Protein AF-A0A355S710-F1 (afdb_monomer_lite)

Secondary structure (DSSP, 8-state):
-------EESEEEEEEETTS-EEEEEESSSEEEE-TT--SSTT--SS-EEEEEEEEEEESS-EEEEEEEEESSEEEEEETTEEEE-STT-PPP-EEEPSEEEEEEEEEEPPTTS-EEEEEEEEESSS-SEEPPGGGEEE-TT-HHHHHHHHHHHHHHHHHHTTTHHHH------S-GGGG-PPPP-TTHHHHB-HHHHHHHHH-HHHH-TT--S-----STTHHHHHHHHHHHHTTTPPPPPPPPPPPHHHHHHHHHHHHHTTGGGTEESSSS--TT-EE-TTGGGTB-HHHHHHHHH-GGGT-TT-SSPP----HHHHT-

Radius of gyration: 26.68 Å; chains: 1; bounding box: 64×41×77 Å

Foldseek 3Di:
DDDDALDDFAWKKWKAAPVGFIFIEGDLFPKDKDFFFGDSDPRDHTPGIKIKTWFKQAAQAWFFKKKAKAWAFFKWKDKQNHTQRGGHPDIGDGDTDGGGIIIIMMIGGADPRGIRIIAMWMAGPVGDTDGDRSRRTGHHPPPPSHVLNVLLVLLVVLCVVLVLCVQQPPPDPDPDLVVLNRDWHLVQVLQWWPLVLQLVCLQCVCVQEVPDPRHNSDDDPCSSSSSSSNSSNSNPPHDQADDAPDDDPVLVVLLVVVCVVVVLVVQADCASYDDDRHHHCPCVVNTTRRCNQLVCQQPVCVGRVSDPDDHPNDDSSNSND

Structure (mmCIF, N/CA/C/O backbone):
data_AF-A0A355S710-F1
#
_entry.id   AF-A0A355S710-F1
#
loop_
_atom_site.group_PDB
_atom_site.id
_atom_site.type_symbol
_atom_site.label_atom_id
_atom_site.label_alt_id
_atom_site.label_comp_id
_atom_site.label_asym_id
_atom_site.label_entity_id
_atom_site.label_seq_id
_atom_site.pdbx_PDB_ins_code
_atom_site.Cartn_x
_atom_site.Cartn_y
_atom_site.Cartn_z
_atom_site.occupancy
_atom_site.B_iso_or_equiv
_atom_site.auth_seq_id
_atom_site.auth_comp_id
_atom_site.auth_asym_id
_atom_site.auth_atom_id
_atom_site.pdbx_PDB_model_num
ATOM 1 N N . MET A 1 1 ? -26.930 -16.561 -5.009 1.00 38.81 1 MET A N 1
ATOM 2 C CA . MET A 1 1 ? -26.972 -15.518 -3.967 1.00 38.81 1 MET A CA 1
ATOM 3 C C . MET A 1 1 ? -26.519 -16.148 -2.658 1.00 38.81 1 MET A C 1
ATOM 5 O O . MET A 1 1 ? -27.311 -16.790 -1.987 1.00 38.81 1 MET A O 1
ATOM 9 N N . GLN A 1 2 ? -25.226 -16.040 -2.368 1.00 29.14 2 GLN A N 1
ATOM 10 C CA . GLN A 1 2 ? -24.626 -16.256 -1.053 1.00 29.14 2 GLN A CA 1
ATOM 11 C C . GLN A 1 2 ? -23.655 -15.089 -0.897 1.00 29.14 2 GLN A C 1
ATOM 13 O O . GLN A 1 2 ? -22.708 -14.980 -1.669 1.00 29.14 2 GLN A O 1
ATOM 18 N N . VAL A 1 3 ? -23.980 -14.156 -0.006 1.00 34.94 3 VAL A N 1
ATOM 19 C CA . VAL A 1 3 ? -23.038 -13.125 0.431 1.00 34.94 3 VAL A CA 1
ATOM 20 C C . VAL A 1 3 ? -22.078 -13.853 1.362 1.00 34.94 3 VAL A C 1
ATOM 22 O O . VAL A 1 3 ? -22.515 -14.432 2.355 1.00 34.94 3 VAL A O 1
ATOM 25 N N . GLN A 1 4 ? -20.814 -13.934 0.963 1.00 41.56 4 GLN A N 1
ATOM 26 C CA . GLN A 1 4 ? -19.753 -14.545 1.752 1.00 41.56 4 GLN A CA 1
ATOM 27 C C . GLN A 1 4 ? -19.599 -13.719 3.039 1.00 41.56 4 GLN A C 1
ATOM 29 O O . GLN A 1 4 ? -19.562 -12.491 2.981 1.00 41.56 4 GLN A O 1
ATOM 34 N N . ALA A 1 5 ? -19.666 -14.381 4.194 1.00 44.50 5 ALA A N 1
ATOM 35 C CA . ALA A 1 5 ? -19.634 -13.732 5.501 1.00 44.50 5 ALA A CA 1
ATOM 36 C C . ALA A 1 5 ? -18.248 -13.121 5.780 1.00 44.50 5 ALA A C 1
ATOM 38 O O . ALA A 1 5 ? -17.255 -13.517 5.173 1.00 44.50 5 ALA A O 1
ATOM 39 N N . ALA A 1 6 ? -18.187 -12.159 6.704 1.00 58.38 6 ALA A N 1
ATOM 40 C CA . ALA A 1 6 ? -16.942 -11.590 7.214 1.00 58.38 6 ALA A CA 1
ATOM 41 C C . ALA A 1 6 ? -16.094 -12.688 7.893 1.00 58.38 6 ALA A C 1
ATOM 43 O O . ALA A 1 6 ? -16.313 -13.006 9.061 1.00 58.38 6 ALA A O 1
ATOM 44 N N . ASP A 1 7 ? -15.161 -13.297 7.158 1.00 75.50 7 ASP A N 1
ATOM 45 C CA . ASP A 1 7 ? -14.487 -14.536 7.584 1.00 75.50 7 ASP A CA 1
ATOM 46 C C . ASP A 1 7 ? -13.063 -14.334 8.134 1.00 75.50 7 ASP A C 1
ATOM 48 O O . ASP A 1 7 ? -12.497 -15.258 8.725 1.00 75.50 7 ASP A O 1
ATOM 52 N N . GLU A 1 8 ? -12.475 -13.138 8.016 1.00 91.44 8 GLU A N 1
ATOM 53 C CA . GLU A 1 8 ? -11.121 -12.877 8.523 1.00 91.44 8 GLU A CA 1
ATOM 54 C C . GLU A 1 8 ? -11.112 -12.163 9.875 1.00 91.44 8 GLU A C 1
ATOM 56 O O . GLU A 1 8 ? -11.995 -11.370 10.201 1.00 91.44 8 GLU A O 1
ATOM 61 N N . LYS A 1 9 ? -10.115 -12.483 10.709 1.00 94.75 9 LYS A N 1
ATOM 62 C CA . LYS A 1 9 ? -9.988 -11.948 12.071 1.00 94.75 9 LYS A CA 1
ATOM 63 C C . LYS A 1 9 ? -9.446 -10.522 12.054 1.00 94.75 9 LYS A C 1
ATOM 65 O O . LYS A 1 9 ? -8.378 -10.269 11.509 1.00 94.75 9 LYS A O 1
ATOM 70 N N . GLY A 1 10 ? -10.097 -9.640 12.804 1.00 96.38 10 GLY A N 1
ATOM 71 C CA . GLY A 1 10 ? -9.685 -8.250 12.987 1.00 96.38 10 GLY A CA 1
ATOM 72 C C . GLY A 1 10 ? -10.692 -7.264 12.408 1.00 96.38 10 GLY A C 1
ATOM 73 O O . GLY A 1 10 ? -11.845 -7.597 12.163 1.00 96.38 10 GLY A O 1
ATOM 74 N N . LEU A 1 11 ? -10.240 -6.033 12.212 1.00 97.94 11 LEU A N 1
ATOM 75 C CA . LEU A 1 11 ? -10.986 -4.919 11.641 1.00 97.94 11 LEU A CA 1
ATOM 76 C C . LEU A 1 11 ? -10.219 -4.358 10.447 1.00 97.94 11 LEU A C 1
ATOM 78 O O . LEU A 1 11 ? -8.988 -4.426 10.398 1.00 97.94 11 LEU A O 1
ATOM 82 N N . ILE A 1 12 ? -10.931 -3.702 9.542 1.00 98.25 12 ILE A N 1
ATOM 83 C CA . ILE A 1 12 ? -10.322 -2.849 8.528 1.00 98.25 12 ILE A CA 1
ATOM 84 C C . ILE A 1 12 ? -10.105 -1.470 9.152 1.00 98.25 12 ILE A C 1
ATOM 86 O O . ILE A 1 12 ? -11.049 -0.826 9.601 1.00 98.25 12 ILE A O 1
ATOM 90 N N . LEU A 1 13 ? -8.856 -1.010 9.188 1.00 98.38 13 LEU A N 1
ATOM 91 C CA . LEU A 1 13 ? -8.491 0.366 9.510 1.00 98.38 13 LEU A CA 1
ATOM 92 C C . LEU A 1 13 ? -8.240 1.131 8.211 1.00 98.38 13 LEU A C 1
ATOM 94 O O . LEU A 1 13 ? -7.258 0.874 7.509 1.00 98.38 13 LEU A O 1
ATOM 98 N N . ARG A 1 14 ? -9.105 2.103 7.932 1.00 98.12 14 ARG A N 1
ATOM 99 C CA . ARG A 1 14 ? -8.958 3.076 6.851 1.00 98.12 14 ARG A CA 1
ATOM 100 C C . ARG A 1 14 ? -8.365 4.366 7.397 1.00 98.12 14 ARG A C 1
ATOM 102 O O . ARG A 1 14 ? -8.825 4.894 8.407 1.00 98.12 14 ARG A O 1
ATOM 109 N N . LEU A 1 15 ? -7.329 4.849 6.732 1.00 97.69 15 LEU A N 1
ATOM 110 C CA . LEU A 1 15 ? -6.660 6.111 7.006 1.00 97.69 15 LEU A CA 1
ATOM 111 C C . LEU A 1 15 ? -6.830 7.009 5.786 1.00 97.69 15 LEU A C 1
ATOM 113 O O . LEU A 1 15 ? -6.597 6.559 4.664 1.00 97.69 15 LEU A O 1
ATOM 117 N N . GLU A 1 16 ? -7.186 8.269 5.994 1.00 96.12 16 GLU A N 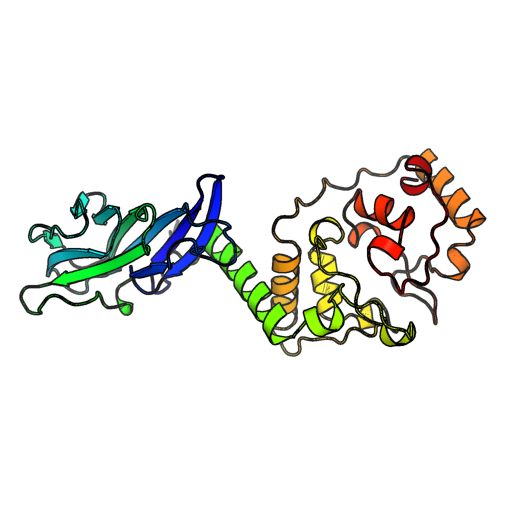1
ATOM 118 C CA . GLU A 1 16 ? -7.365 9.233 4.907 1.00 96.12 16 GLU A CA 1
ATOM 119 C C . GLU A 1 16 ? -6.776 10.589 5.290 1.00 96.12 16 GLU A C 1
ATOM 121 O O . GLU A 1 16 ? -7.002 11.074 6.395 1.00 96.12 16 GLU A O 1
ATOM 126 N N . THR A 1 17 ? -6.000 11.201 4.395 1.00 93.00 17 THR A N 1
ATOM 127 C CA . THR A 1 17 ? -5.450 12.552 4.580 1.00 93.00 17 THR A CA 1
ATOM 128 C C . THR A 1 17 ? -6.375 13.611 3.990 1.00 93.00 17 THR A C 1
ATOM 130 O O . THR A 1 17 ? -7.150 13.333 3.078 1.00 93.00 17 THR A O 1
ATOM 133 N N . LEU A 1 18 ? -6.224 14.869 4.421 1.00 84.75 18 LEU A N 1
ATOM 134 C CA . LEU A 1 18 ? -6.969 16.003 3.844 1.00 84.75 18 LEU A CA 1
ATOM 135 C C . LEU A 1 18 ? -6.749 16.185 2.330 1.00 84.75 18 LEU A C 1
ATOM 137 O O . LEU A 1 18 ? -7.574 16.788 1.652 1.00 84.75 18 LEU A O 1
ATOM 141 N N . ALA A 1 19 ? -5.644 15.660 1.793 1.00 85.19 19 ALA A N 1
ATOM 142 C CA . ALA A 1 19 ? -5.327 15.684 0.367 1.00 85.19 19 ALA A CA 1
ATOM 143 C C . ALA A 1 19 ? -5.993 14.540 -0.430 1.00 85.19 19 ALA A C 1
ATOM 145 O O . ALA A 1 19 ? -5.625 14.310 -1.584 1.00 85.19 19 ALA A O 1
ATOM 146 N N . GLY A 1 20 ? -6.908 13.778 0.182 1.00 87.19 20 GLY A N 1
ATOM 147 C CA . GLY A 1 20 ? -7.611 12.657 -0.450 1.00 87.19 20 GLY A CA 1
ATOM 148 C C . GLY A 1 20 ? -6.720 11.443 -0.724 1.00 87.19 20 GLY A C 1
ATOM 149 O O . GLY A 1 20 ? -7.046 10.605 -1.565 1.00 87.19 20 GLY A O 1
ATOM 150 N N . LYS A 1 21 ? -5.555 11.344 -0.065 1.00 91.00 21 LYS A N 1
ATOM 151 C CA . LYS A 1 21 ? -4.725 10.133 -0.117 1.00 91.00 21 LYS A CA 1
ATOM 152 C C . LYS A 1 21 ? -5.166 9.202 0.996 1.00 91.00 21 LYS A C 1
ATOM 154 O O . LYS A 1 21 ? -5.266 9.620 2.145 1.00 91.00 21 LYS A O 1
ATOM 159 N N . SER A 1 22 ? -5.386 7.943 0.650 1.00 94.00 22 SER A N 1
ATOM 160 C CA . SER A 1 22 ? -5.869 6.941 1.583 1.00 94.00 22 SER A CA 1
ATOM 161 C C . SER A 1 22 ? -4.955 5.732 1.648 1.00 94.00 22 SER A C 1
ATOM 163 O O . SER A 1 22 ? -4.158 5.450 0.749 1.00 94.00 22 SER A O 1
ATOM 165 N N . ASP A 1 23 ? -5.061 5.037 2.766 1.00 95.88 23 ASP A N 1
ATOM 166 C CA . ASP A 1 23 ? -4.319 3.835 3.057 1.00 95.88 23 ASP A CA 1
ATOM 167 C C . ASP A 1 23 ? -5.167 2.931 3.952 1.00 95.88 23 ASP A C 1
ATOM 169 O O . ASP A 1 23 ? -5.805 3.391 4.895 1.00 95.88 23 ASP A O 1
ATOM 173 N N . THR A 1 24 ? -5.206 1.641 3.640 1.00 97.06 24 THR A N 1
ATOM 174 C CA . THR A 1 24 ? -6.049 0.669 4.352 1.00 97.06 24 THR A CA 1
ATOM 175 C C . THR A 1 24 ? -5.180 -0.444 4.924 1.00 97.06 24 THR A C 1
ATOM 177 O O . THR A 1 24 ? -4.208 -0.862 4.296 1.00 97.06 24 THR A O 1
ATOM 180 N N . ARG A 1 25 ? -5.466 -0.926 6.130 1.00 95.69 25 ARG A N 1
ATOM 181 C CA . ARG A 1 25 ? -4.760 -2.080 6.700 1.00 95.69 25 ARG A CA 1
ATOM 182 C C . ARG A 1 25 ? -5.637 -2.857 7.660 1.00 95.69 25 ARG A C 1
ATOM 184 O O . ARG A 1 25 ? -6.537 -2.292 8.271 1.00 95.69 25 ARG A O 1
ATOM 191 N N . GLU A 1 26 ? -5.289 -4.115 7.864 1.00 95.81 26 GLU A N 1
ATOM 192 C CA . GLU A 1 26 ? -5.817 -4.898 8.972 1.00 95.81 26 GLU A CA 1
ATOM 193 C C . GLU A 1 26 ? -5.424 -4.275 10.314 1.00 95.81 26 GLU A C 1
ATOM 195 O O . GLU A 1 26 ? -4.319 -3.748 10.512 1.00 95.81 26 GLU A O 1
ATOM 200 N N . SER A 1 27 ? -6.347 -4.360 11.261 1.00 96.31 27 SER A N 1
ATOM 201 C CA . SER A 1 27 ? -6.173 -3.906 12.626 1.00 96.31 27 SER A CA 1
ATOM 202 C C . SER A 1 27 ? -6.756 -4.938 13.578 1.00 96.31 27 SER A C 1
ATOM 204 O O . SER A 1 27 ? -7.947 -5.221 13.561 1.00 96.31 27 SER A O 1
ATOM 206 N N . ARG A 1 28 ? -5.909 -5.512 14.433 1.00 96.19 28 ARG A N 1
ATOM 207 C CA . ARG A 1 28 ? -6.338 -6.519 15.417 1.00 96.19 28 ARG A CA 1
ATOM 208 C C . ARG A 1 28 ? -7.199 -5.928 16.534 1.00 96.19 28 ARG A C 1
ATOM 210 O O . ARG A 1 28 ? -7.960 -6.648 17.161 1.00 96.19 28 ARG A O 1
ATOM 217 N N . THR A 1 29 ? -7.047 -4.637 16.809 1.00 97.06 29 THR A N 1
ATOM 218 C CA . THR A 1 29 ? -7.782 -3.908 17.845 1.00 97.06 29 THR A CA 1
ATOM 219 C C . THR A 1 29 ? -8.017 -2.476 17.392 1.00 97.06 29 THR A C 1
ATOM 221 O O . THR A 1 29 ? -7.292 -1.949 16.551 1.00 97.06 29 THR A O 1
ATOM 224 N N . VAL A 1 30 ? -8.970 -1.787 18.014 1.00 98.19 30 VAL A N 1
ATOM 225 C CA . VAL A 1 30 ? -9.060 -0.327 17.902 1.00 98.19 30 VAL A CA 1
ATOM 226 C C . VAL A 1 30 ? -8.029 0.282 18.851 1.00 98.19 30 VAL A C 1
ATOM 228 O O . VAL A 1 30 ? -8.301 0.591 20.013 1.00 98.19 30 VAL A O 1
ATOM 231 N N . THR A 1 31 ? -6.785 0.357 18.387 1.00 97.19 31 THR A N 1
ATOM 232 C CA . THR A 1 31 ? -5.687 1.020 19.091 1.00 97.19 31 THR A CA 1
ATOM 233 C C . THR A 1 31 ? -4.805 1.763 18.100 1.00 97.19 31 THR A C 1
ATOM 235 O O . THR A 1 31 ? -4.457 1.235 17.044 1.00 97.19 31 THR A O 1
ATOM 238 N N . LEU A 1 32 ? -4.421 2.988 18.448 1.00 97.06 32 LEU A N 1
ATOM 239 C CA . LEU A 1 32 ? -3.556 3.827 17.631 1.00 97.06 32 LEU A CA 1
ATOM 240 C C . LEU A 1 32 ? -2.580 4.599 18.515 1.00 97.06 32 LEU A C 1
ATOM 242 O O . LEU A 1 32 ? -2.954 5.092 19.575 1.00 97.06 32 LEU A O 1
ATOM 246 N N . HIS A 1 33 ? -1.342 4.716 18.042 1.00 97.56 33 HIS A N 1
ATOM 247 C CA . HIS A 1 33 ? -0.367 5.679 18.530 1.00 97.56 33 HIS A CA 1
ATOM 248 C C . HIS A 1 33 ? 0.406 6.230 17.331 1.00 97.56 33 HIS A C 1
ATOM 250 O O . HIS A 1 33 ? 1.055 5.466 16.611 1.00 97.56 33 HIS A O 1
ATOM 256 N N . VAL A 1 34 ? 0.323 7.540 17.113 1.00 97.00 34 VAL A N 1
ATOM 257 C CA . VAL A 1 34 ? 1.107 8.265 16.109 1.00 97.00 34 VAL A CA 1
ATOM 258 C C . VAL A 1 34 ? 1.747 9.459 16.811 1.00 97.00 34 VAL A C 1
ATOM 260 O O . VAL A 1 34 ? 1.014 10.337 17.274 1.00 97.00 34 VAL A O 1
ATOM 263 N N . PRO A 1 35 ? 3.086 9.509 16.918 1.00 96.38 35 PRO A N 1
ATOM 264 C CA . PRO A 1 35 ? 3.758 10.653 17.515 1.00 96.38 35 PRO A CA 1
ATOM 265 C C . PRO A 1 35 ? 3.435 11.948 16.768 1.00 96.38 35 PRO A C 1
ATOM 267 O O . PRO A 1 35 ? 3.215 11.944 15.552 1.00 96.38 35 PRO A O 1
ATOM 270 N N . LYS A 1 36 ? 3.464 13.072 17.482 1.00 95.06 36 LYS A N 1
ATOM 271 C CA . LYS A 1 36 ? 3.245 14.406 16.921 1.00 95.06 36 LYS A CA 1
ATOM 272 C C . LYS A 1 36 ? 4.062 14.625 15.642 1.00 95.06 36 LYS A C 1
ATOM 274 O O . LYS A 1 36 ? 5.280 14.457 15.628 1.00 95.06 36 LYS A O 1
ATOM 279 N N . GLY A 1 37 ? 3.385 15.073 14.585 1.00 91.31 37 GLY A N 1
ATOM 280 C CA . GLY A 1 37 ? 4.011 15.416 13.304 1.00 91.31 37 GLY A CA 1
ATOM 281 C C . GLY A 1 37 ? 4.421 14.215 12.445 1.00 91.31 37 GLY A C 1
ATOM 282 O O . GLY A 1 37 ? 4.939 14.416 11.349 1.00 91.31 37 GLY A O 1
ATOM 283 N N . GLN A 1 38 ? 4.193 12.983 12.909 1.00 94.12 38 GLN A N 1
ATOM 284 C CA . GLN A 1 38 ? 4.476 11.772 12.142 1.00 94.12 38 GLN A CA 1
ATOM 285 C C . GLN A 1 38 ? 3.262 11.310 11.339 1.00 94.12 38 GLN A C 1
ATOM 287 O O . GLN A 1 38 ? 2.119 11.648 11.641 1.00 94.12 38 GLN A O 1
ATOM 292 N N . SER A 1 39 ? 3.533 10.503 10.315 1.00 93.94 39 SER A N 1
ATOM 293 C CA . SER A 1 39 ? 2.490 9.869 9.513 1.00 93.94 39 SER A CA 1
ATOM 294 C C . SER A 1 39 ? 1.950 8.601 10.188 1.00 93.94 39 SER A C 1
ATOM 296 O O . SER A 1 39 ? 2.743 7.825 10.734 1.00 93.94 39 SER A O 1
ATOM 298 N N . PRO A 1 40 ? 0.633 8.318 10.107 1.00 94.69 40 PRO A N 1
ATOM 299 C CA . PRO A 1 40 ? 0.050 7.066 10.601 1.00 94.69 40 PRO A CA 1
ATOM 300 C C . PRO A 1 40 ? 0.463 5.838 9.768 1.00 94.69 40 PRO A C 1
ATOM 302 O O . PRO A 1 40 ? 0.206 4.700 10.171 1.00 94.69 40 PRO A O 1
ATOM 305 N N . SER A 1 41 ? 1.071 6.049 8.594 1.00 94.19 41 SER A N 1
ATOM 306 C CA . SER A 1 41 ? 1.417 4.994 7.645 1.00 94.19 41 SER A CA 1
ATOM 307 C C . SER A 1 41 ? 2.561 5.393 6.705 1.00 94.19 41 SER A C 1
ATOM 309 O O . SER A 1 41 ? 2.600 6.530 6.241 1.00 94.19 41 SER A O 1
ATOM 311 N N . PRO A 1 42 ? 3.453 4.466 6.299 1.00 90.88 42 PRO A N 1
ATOM 312 C CA . PRO A 1 42 ? 4.487 4.765 5.303 1.00 90.88 42 PRO A CA 1
ATOM 313 C C . PRO A 1 42 ? 3.941 5.147 3.914 1.00 90.88 42 PRO A C 1
ATOM 315 O O . PRO A 1 42 ? 4.720 5.602 3.080 1.00 90.88 42 PRO A O 1
ATOM 318 N N . PHE A 1 43 ? 2.644 4.950 3.653 1.00 91.94 43 PHE A N 1
ATOM 319 C CA . PHE A 1 43 ? 1.990 5.302 2.385 1.00 91.94 43 PHE A CA 1
ATOM 320 C C . PHE A 1 43 ? 1.288 6.662 2.413 1.00 91.94 43 PHE A C 1
ATOM 322 O O . PHE A 1 43 ? 0.875 7.161 1.368 1.00 91.94 43 PHE A O 1
ATOM 329 N N . LEU A 1 44 ? 1.180 7.281 3.589 1.00 91.69 44 LEU A N 1
ATOM 330 C CA . LEU A 1 44 ? 0.624 8.618 3.753 1.00 91.69 44 LEU A CA 1
ATOM 331 C C . LEU A 1 44 ? 1.739 9.604 4.100 1.00 91.69 44 LEU A C 1
ATOM 333 O O . LEU A 1 44 ? 2.717 9.261 4.767 1.00 91.69 44 LEU A O 1
ATOM 337 N N . ARG A 1 45 ? 1.593 10.845 3.636 1.00 86.00 45 ARG A N 1
ATOM 338 C CA . ARG A 1 45 ? 2.484 11.958 3.979 1.00 86.00 45 ARG A CA 1
ATOM 339 C C . ARG A 1 45 ? 1.718 12.949 4.846 1.00 86.00 45 ARG A C 1
ATOM 341 O O . ARG A 1 45 ? 0.595 13.303 4.503 1.00 86.00 45 ARG A O 1
ATOM 348 N N . GLY A 1 46 ? 2.364 13.426 5.906 1.00 82.62 46 GLY A N 1
ATOM 349 C CA . GLY A 1 46 ? 1.795 14.398 6.839 1.00 82.62 46 GLY A CA 1
ATOM 350 C C . GLY A 1 46 ? 1.150 13.765 8.072 1.00 82.62 46 GLY A C 1
ATOM 351 O O . GLY A 1 46 ? 0.970 12.551 8.144 1.00 82.62 46 GLY A O 1
ATOM 352 N N . SER A 1 47 ? 0.842 14.618 9.048 1.00 83.94 47 SER A N 1
ATOM 353 C CA . SER A 1 47 ? 0.197 14.262 10.319 1.00 83.94 47 SER A CA 1
ATOM 354 C C . SER A 1 47 ? -1.313 14.495 10.330 1.00 83.94 47 SER A C 1
ATOM 356 O O . SER A 1 47 ? -1.972 14.144 11.305 1.00 83.94 47 SER A O 1
ATOM 358 N N . ASP A 1 48 ? -1.856 15.086 9.266 1.00 90.00 48 ASP A N 1
ATOM 359 C CA . ASP A 1 48 ? -3.278 15.389 9.145 1.00 90.00 48 ASP A CA 1
ATOM 360 C C . ASP A 1 48 ? -3.983 14.211 8.472 1.00 90.00 48 ASP A C 1
ATOM 362 O O . ASP A 1 48 ? -3.880 14.006 7.258 1.00 90.00 48 ASP A O 1
ATOM 366 N N . PHE A 1 49 ? -4.677 13.413 9.278 1.00 95.44 49 PHE A N 1
ATOM 367 C CA . PHE A 1 49 ? -5.420 12.247 8.819 1.00 95.44 49 PHE A CA 1
ATOM 368 C C . PHE A 1 49 ? -6.707 12.060 9.619 1.00 95.44 49 PHE A C 1
ATOM 370 O O . PHE A 1 49 ? -6.843 12.599 10.710 1.00 95.44 49 PHE A O 1
ATOM 377 N N . THR A 1 50 ? -7.627 11.263 9.096 1.00 97.38 50 THR A N 1
ATOM 378 C CA . THR A 1 50 ? -8.699 10.611 9.852 1.00 97.38 50 THR A CA 1
ATOM 379 C C . THR A 1 50 ? -8.416 9.117 9.908 1.00 97.38 50 THR A C 1
ATOM 381 O O . THR A 1 50 ? -7.733 8.569 9.036 1.00 97.38 50 THR A O 1
ATOM 384 N N . ALA A 1 51 ? -8.910 8.453 10.949 1.00 98.19 51 ALA A N 1
ATOM 385 C CA . ALA A 1 51 ? -8.875 7.003 11.042 1.00 98.19 51 ALA A CA 1
ATOM 386 C C . ALA A 1 51 ? -10.282 6.456 11.253 1.00 98.19 51 ALA A C 1
ATOM 388 O O . ALA A 1 51 ? -11.065 6.987 12.041 1.00 98.19 51 ALA A O 1
ATOM 389 N N . ARG A 1 52 ? -10.588 5.368 10.557 1.00 98.56 52 ARG A N 1
ATOM 390 C CA . ARG A 1 52 ? -11.867 4.686 10.643 1.00 98.56 52 ARG A CA 1
ATOM 391 C C . ARG A 1 52 ? -11.637 3.186 10.752 1.00 98.56 52 ARG A C 1
ATOM 393 O O . ARG A 1 52 ? -11.092 2.582 9.835 1.00 98.56 52 ARG A O 1
ATOM 400 N N . TRP A 1 53 ? -12.059 2.592 11.861 1.00 98.69 53 TRP A N 1
ATOM 401 C CA . TRP A 1 53 ? -12.123 1.143 12.021 1.00 98.69 53 TRP A CA 1
ATOM 402 C C . TRP A 1 53 ? -13.515 0.650 11.656 1.00 98.69 53 TRP A C 1
ATOM 404 O O . TRP A 1 53 ? -14.510 1.257 12.060 1.00 98.69 53 TRP A O 1
ATOM 414 N N . GLU A 1 54 ? -13.585 -0.452 10.926 1.00 97.75 54 GLU A N 1
ATOM 415 C CA . GLU A 1 54 ? -14.833 -1.102 10.540 1.00 97.75 54 GLU A CA 1
ATOM 416 C C . GLU A 1 54 ? -14.713 -2.619 10.494 1.00 97.75 54 GLU A C 1
ATOM 418 O O . GLU A 1 54 ? -13.653 -3.176 10.208 1.00 97.75 54 GLU A O 1
ATOM 423 N N . GLY A 1 55 ? -15.824 -3.280 10.794 1.00 97.38 55 GLY A N 1
ATOM 424 C CA . GLY A 1 55 ? -15.946 -4.727 10.764 1.00 97.38 55 GLY A CA 1
ATOM 425 C C . GLY A 1 55 ? -17.127 -5.179 11.609 1.00 97.38 55 GLY A C 1
ATOM 426 O O . GLY A 1 55 ? -18.098 -4.443 11.798 1.00 97.38 55 GLY A O 1
ATOM 427 N N . LYS A 1 56 ? -17.020 -6.383 12.156 1.00 97.81 56 LYS A N 1
ATOM 428 C CA . LYS A 1 56 ? -17.991 -6.988 13.060 1.00 97.81 56 LYS A CA 1
ATOM 429 C C . LYS A 1 56 ? -17.370 -7.235 14.430 1.00 97.81 56 LYS A C 1
ATOM 431 O O . LYS A 1 56 ? -16.211 -7.627 14.535 1.00 97.81 56 LYS A O 1
ATOM 436 N N . LEU A 1 57 ? -18.169 -7.057 15.473 1.00 97.75 57 LEU A N 1
ATOM 437 C CA . LEU A 1 57 ? -17.942 -7.557 16.823 1.00 97.75 57 LEU A CA 1
ATOM 438 C C . LEU A 1 57 ? -18.808 -8.806 17.022 1.00 97.75 57 LEU A C 1
ATOM 440 O O . LEU A 1 57 ? -20.036 -8.716 17.008 1.00 97.75 57 LEU A O 1
ATOM 444 N N . LEU A 1 58 ? -18.179 -9.962 17.213 1.00 97.12 58 LEU A N 1
ATOM 445 C CA . LEU A 1 58 ? -18.857 -11.233 17.449 1.00 97.12 58 LEU A CA 1
ATOM 446 C C . LEU A 1 58 ? -19.024 -11.483 18.950 1.00 97.12 58 LEU A C 1
ATOM 448 O O . LEU A 1 58 ? -18.049 -11.653 19.678 1.00 97.12 58 LEU A O 1
ATOM 452 N N . LEU A 1 59 ? -20.268 -11.564 19.415 1.00 96.56 59 LEU A N 1
ATOM 453 C CA . LEU A 1 59 ? -20.583 -11.909 20.799 1.00 96.56 59 LEU A CA 1
ATOM 454 C C . LEU A 1 59 ? -21.113 -13.339 20.882 1.00 96.56 59 LEU A C 1
ATOM 456 O O . LEU A 1 59 ? -22.192 -13.640 20.376 1.00 96.56 59 LEU A O 1
ATOM 460 N N . GLU A 1 60 ? -20.408 -14.224 21.586 1.00 93.81 60 GLU A N 1
ATOM 461 C CA . GLU A 1 60 ? -20.869 -15.609 21.783 1.00 93.81 60 GLU A CA 1
ATOM 462 C C . GLU A 1 60 ? -22.182 -15.680 22.571 1.00 93.81 60 GLU A C 1
ATOM 464 O O . GLU A 1 60 ? -23.016 -16.564 22.375 1.00 93.81 60 GLU A O 1
ATOM 469 N N . LYS A 1 61 ? -22.362 -14.741 23.502 1.00 94.62 61 LYS A N 1
ATOM 470 C CA . LYS A 1 61 ? -23.507 -14.682 24.403 1.00 94.62 61 LYS A CA 1
ATOM 471 C C . LYS A 1 61 ? -24.017 -13.258 24.480 1.00 94.62 61 LYS A C 1
ATOM 473 O O . LYS A 1 61 ? -23.254 -12.293 24.468 1.00 94.62 61 LYS A O 1
ATOM 478 N N . ARG A 1 62 ? -25.332 -13.150 24.647 1.00 96.25 62 ARG A N 1
ATOM 479 C CA . ARG A 1 62 ? -25.994 -11.887 24.960 1.00 96.25 62 ARG A CA 1
ATOM 480 C C . ARG A 1 62 ? -25.372 -11.280 26.218 1.00 96.25 62 ARG A C 1
ATOM 482 O O . ARG A 1 62 ? -25.414 -11.900 27.281 1.00 96.25 62 ARG A O 1
ATOM 489 N N . SER A 1 63 ? -24.928 -10.034 26.113 1.00 95.88 63 SER A N 1
ATOM 490 C CA . SER A 1 63 ? -24.178 -9.349 27.167 1.00 95.88 63 SER A CA 1
ATOM 491 C C . SER A 1 63 ? -24.721 -7.946 27.432 1.00 95.88 63 SER A C 1
ATOM 493 O O . SER A 1 63 ? -25.373 -7.333 26.584 1.00 95.88 63 SER A O 1
ATOM 495 N N . ARG A 1 64 ? -24.494 -7.444 28.649 1.00 97.44 64 ARG A N 1
ATOM 496 C CA . ARG A 1 64 ? -24.639 -6.021 28.980 1.00 97.44 64 ARG A CA 1
ATOM 497 C C . ARG A 1 64 ? -23.242 -5.437 29.090 1.00 97.44 64 ARG A C 1
ATOM 499 O O . ARG A 1 64 ? -22.491 -5.884 29.952 1.00 97.44 64 ARG A O 1
ATOM 506 N N . LEU A 1 65 ? -22.927 -4.497 28.211 1.00 98.12 65 LEU A N 1
ATOM 507 C CA . LEU A 1 65 ? -21.583 -3.966 28.020 1.00 98.12 65 LEU A CA 1
ATOM 508 C C . LEU A 1 65 ? -21.602 -2.445 28.120 1.00 98.12 65 LEU A C 1
ATOM 510 O O . LEU A 1 65 ? -22.551 -1.804 27.666 1.00 98.12 65 LEU A O 1
ATOM 514 N N . VAL A 1 66 ? -20.558 -1.880 28.708 1.00 98.56 66 VAL A N 1
ATOM 515 C CA . VAL A 1 66 ? -20.243 -0.451 28.624 1.00 98.56 66 VAL A CA 1
ATOM 516 C C . VAL A 1 66 ? -18.944 -0.322 27.837 1.00 98.56 66 VAL A C 1
ATOM 518 O O . VAL A 1 66 ? -18.007 -1.091 28.043 1.00 98.56 66 VAL A O 1
ATOM 521 N N . PHE A 1 67 ? -18.904 0.625 26.909 1.00 98.62 67 PHE A N 1
ATOM 522 C CA . PHE A 1 67 ? -17.761 0.868 26.040 1.00 98.62 67 PHE A CA 1
ATOM 523 C C . PHE A 1 67 ? -17.065 2.166 26.425 1.00 98.62 67 PHE A C 1
ATOM 525 O O . PHE A 1 67 ? -17.706 3.146 26.809 1.00 98.62 67 PHE A O 1
ATOM 532 N N . HIS A 1 68 ? -15.745 2.174 26.276 1.00 98.69 68 HIS A N 1
ATOM 533 C CA . HIS A 1 68 ? -14.881 3.294 26.623 1.00 98.69 68 HIS A CA 1
ATOM 534 C C . HIS A 1 68 ? -13.951 3.601 25.456 1.00 98.69 68 HIS A C 1
ATOM 536 O O . HIS A 1 68 ? -13.293 2.701 24.932 1.00 98.69 68 HIS A O 1
ATOM 542 N N . LEU A 1 69 ? -13.862 4.874 25.081 1.00 98.75 69 LEU A N 1
ATOM 543 C CA . LEU A 1 69 ? -12.814 5.377 24.196 1.00 98.75 69 LEU A CA 1
ATOM 544 C C . LEU A 1 69 ? -11.845 6.211 25.032 1.00 98.75 69 LEU A C 1
ATOM 546 O O . LEU A 1 69 ? -12.249 7.182 25.670 1.00 98.75 69 LEU A O 1
ATOM 550 N N . GLU A 1 70 ? -10.571 5.836 25.027 1.00 98.50 70 GLU A N 1
ATOM 551 C CA . GLU A 1 70 ? -9.500 6.530 25.748 1.00 98.50 70 GLU A CA 1
ATOM 552 C C . GLU A 1 70 ? -8.418 6.999 24.775 1.00 98.50 70 GLU A C 1
ATOM 554 O O . GLU A 1 70 ? -8.115 6.306 23.806 1.00 98.50 70 GLU A O 1
ATOM 559 N N . GLY A 1 71 ? -7.815 8.160 25.036 1.00 97.94 71 GLY A N 1
ATOM 560 C CA . GLY A 1 71 ? -6.750 8.706 24.199 1.00 97.94 71 GLY A CA 1
ATOM 561 C C . GLY A 1 71 ? -6.818 10.222 24.056 1.00 97.94 71 GLY A C 1
ATOM 562 O O . GLY A 1 71 ? -7.239 10.928 24.971 1.00 97.94 71 GLY A O 1
ATOM 563 N N . THR A 1 72 ? -6.399 10.715 22.898 1.00 97.88 72 THR A N 1
ATOM 564 C CA . THR A 1 72 ? -6.312 12.137 22.554 1.00 97.88 72 THR A CA 1
ATOM 565 C C . THR A 1 72 ? -7.007 12.396 21.221 1.00 97.88 72 THR A C 1
ATOM 567 O O . THR A 1 72 ? -7.002 11.534 20.347 1.00 97.88 72 THR A O 1
ATOM 570 N N . GLY A 1 73 ? -7.565 13.593 21.031 1.00 96.88 73 GLY A N 1
ATOM 571 C CA . GLY A 1 73 ? -8.348 13.934 19.837 1.00 96.88 73 GLY A CA 1
ATOM 572 C C . GLY A 1 73 ? -9.838 13.665 20.032 1.00 96.88 73 GLY A C 1
ATOM 573 O O . GLY A 1 73 ? -10.341 13.716 21.154 1.00 96.88 73 GLY A O 1
ATOM 574 N N . GLU A 1 74 ? -10.542 13.385 18.942 1.00 98.12 74 GLU A N 1
ATOM 575 C CA . GLU A 1 74 ? -11.977 13.105 18.944 1.00 98.12 74 GLU A CA 1
ATOM 576 C C . GLU A 1 74 ? -12.234 11.700 18.404 1.00 98.12 74 GLU A C 1
ATOM 578 O O . GLU A 1 74 ? -11.640 11.291 17.409 1.00 98.12 74 GLU A O 1
ATOM 583 N N . ALA A 1 75 ? -13.128 10.952 19.052 1.00 98.62 75 ALA A N 1
ATOM 584 C CA . ALA A 1 75 ? -13.507 9.621 18.603 1.00 98.62 75 ALA A CA 1
ATOM 585 C C . ALA A 1 75 ? -14.972 9.320 18.902 1.00 98.62 75 ALA A C 1
ATOM 587 O O . ALA A 1 75 ? -15.511 9.771 19.917 1.00 98.62 75 ALA A O 1
ATOM 588 N N . LYS A 1 76 ? -15.590 8.517 18.036 1.00 98.69 76 LYS A N 1
ATOM 589 C CA . LYS A 1 76 ? -16.969 8.037 18.176 1.00 98.69 76 LYS A CA 1
ATOM 590 C C . LYS A 1 76 ? -17.018 6.540 17.914 1.00 98.69 76 LYS A C 1
ATOM 592 O O . LYS A 1 76 ? -16.339 6.057 17.014 1.00 98.69 76 LYS A O 1
ATOM 597 N N . LEU A 1 77 ? -17.838 5.821 18.678 1.00 98.81 77 LEU A N 1
ATOM 598 C CA . LEU A 1 77 ? -18.131 4.400 18.472 1.00 98.81 77 LEU A CA 1
ATOM 599 C C . LEU A 1 77 ? -19.599 4.243 18.091 1.00 98.81 77 LEU A C 1
ATOM 601 O O . LEU A 1 77 ? -20.481 4.686 18.835 1.00 98.81 77 LEU A O 1
ATOM 605 N N . ARG A 1 78 ? -19.850 3.537 16.992 1.00 98.81 78 ARG A N 1
ATOM 606 C CA . ARG A 1 78 ? -21.169 3.041 16.610 1.00 98.81 78 ARG A CA 1
ATOM 607 C C . ARG A 1 78 ? -21.191 1.520 16.616 1.00 98.81 78 ARG A C 1
ATOM 609 O O . ARG A 1 78 ? -20.218 0.887 16.204 1.00 98.81 78 ARG A O 1
ATOM 616 N N . ILE A 1 79 ? -22.307 0.960 17.072 1.00 98.38 79 ILE A N 1
ATOM 617 C CA . ILE A 1 79 ? -22.595 -0.473 16.992 1.00 98.38 79 ILE A CA 1
ATOM 618 C C . ILE A 1 79 ? -23.970 -0.635 16.353 1.00 98.38 79 ILE A C 1
ATOM 620 O O . ILE A 1 79 ? -24.930 -0.094 16.890 1.00 98.38 79 ILE A O 1
ATOM 624 N N . ASN A 1 80 ? -24.076 -1.368 15.241 1.00 97.31 80 ASN A N 1
ATOM 625 C CA . ASN A 1 80 ? -25.312 -1.478 14.448 1.00 97.31 80 ASN A CA 1
ATOM 626 C C . ASN A 1 80 ? -25.927 -0.096 14.140 1.00 97.31 80 ASN A C 1
ATOM 628 O O . ASN A 1 80 ? -27.105 0.133 14.393 1.00 97.31 80 ASN A O 1
ATOM 632 N N . ASP A 1 81 ? -25.090 0.840 13.680 1.00 95.94 81 ASP A N 1
ATOM 633 C CA . ASP A 1 81 ? -25.400 2.255 13.408 1.00 95.94 81 ASP A CA 1
ATOM 634 C C . ASP A 1 81 ? -25.784 3.132 14.616 1.00 95.94 81 ASP A C 1
ATOM 636 O O . ASP A 1 81 ? -25.655 4.363 14.544 1.00 95.94 81 ASP A O 1
ATOM 640 N N . ASP A 1 82 ? -26.135 2.544 15.760 1.00 97.50 82 ASP A N 1
ATOM 641 C CA . ASP A 1 82 ? -26.412 3.274 16.996 1.00 97.50 82 ASP A CA 1
ATOM 642 C C . ASP A 1 82 ? -25.136 3.915 17.552 1.00 97.50 82 ASP A C 1
ATOM 644 O O . ASP A 1 82 ? -24.114 3.253 17.735 1.00 97.50 82 ASP A O 1
ATOM 648 N N . LEU A 1 83 ? -25.187 5.213 17.872 1.00 98.31 83 LEU A N 1
ATOM 649 C CA . LEU A 1 83 ? -24.081 5.914 18.531 1.00 98.31 83 LEU A CA 1
ATOM 650 C C . LEU A 1 83 ? -23.975 5.459 19.994 1.00 98.31 83 LEU A C 1
ATOM 652 O O . LEU A 1 83 ? -24.834 5.779 20.816 1.00 98.31 83 LEU A O 1
ATOM 656 N N . ILE A 1 84 ? -22.911 4.722 20.314 1.00 98.00 84 ILE A N 1
ATOM 657 C CA . ILE A 1 84 ? -22.695 4.122 21.637 1.00 98.00 84 ILE A CA 1
ATOM 658 C C . ILE A 1 84 ? -21.794 4.998 22.505 1.00 98.00 84 ILE A C 1
ATOM 660 O O . ILE A 1 84 ? -22.122 5.247 23.663 1.00 98.00 84 ILE A O 1
ATOM 664 N N . VAL A 1 85 ? -20.686 5.488 21.943 1.00 98.38 85 VAL A N 1
ATOM 665 C CA . VAL A 1 85 ? -19.777 6.441 22.602 1.00 98.38 85 VAL A CA 1
ATOM 666 C C . VAL A 1 85 ? -19.654 7.672 21.716 1.00 98.38 85 VAL A C 1
ATOM 668 O O . VAL A 1 85 ? -19.314 7.554 20.538 1.00 98.38 85 VAL A O 1
ATOM 671 N N . SER A 1 86 ? -19.937 8.848 22.272 1.00 97.38 86 SER A N 1
ATOM 672 C CA . SER A 1 86 ? -19.955 10.118 21.536 1.00 97.38 86 SER A CA 1
ATOM 673 C C . SER A 1 86 ? -18.642 10.902 21.598 1.00 97.38 86 SER A C 1
ATOM 675 O O . SER A 1 86 ? -18.433 11.763 20.743 1.00 97.38 86 SER A O 1
ATOM 677 N N . ALA A 1 87 ? -17.783 10.631 22.586 1.00 97.94 87 ALA A N 1
ATOM 678 C CA . ALA A 1 87 ? -16.509 11.317 22.778 1.00 97.94 87 ALA A CA 1
ATOM 679 C C . ALA A 1 87 ? -15.518 10.481 23.607 1.00 97.94 87 ALA A C 1
ATOM 681 O O . ALA A 1 87 ? -15.914 9.679 24.456 1.00 97.94 87 ALA A O 1
ATOM 682 N N . ILE A 1 88 ? -14.219 10.728 23.407 1.00 98.44 88 ILE A N 1
ATOM 683 C CA . ILE A 1 88 ? -13.144 10.181 24.248 1.00 98.44 88 ILE A CA 1
ATOM 684 C C . ILE A 1 88 ? -13.328 10.638 25.703 1.00 98.44 88 ILE A C 1
ATOM 686 O O . ILE A 1 88 ? -13.699 11.780 25.968 1.00 98.44 88 ILE A O 1
ATOM 690 N N . GLY A 1 89 ? -13.064 9.741 26.655 1.00 97.62 89 GLY A N 1
ATOM 691 C CA . GLY A 1 89 ? -13.156 10.013 28.093 1.00 97.62 89 GLY A CA 1
ATOM 692 C C . GLY A 1 89 ? -14.577 9.978 28.660 1.00 97.62 89 GLY A C 1
ATOM 693 O O . GLY A 1 89 ? -14.741 10.096 29.872 1.00 97.62 89 GLY A O 1
ATOM 694 N N . THR A 1 90 ? -15.596 9.778 27.817 1.00 96.94 90 THR A N 1
ATOM 695 C CA . THR A 1 90 ? -16.990 9.607 28.248 1.00 96.94 90 THR A CA 1
ATOM 696 C C . THR A 1 90 ? -17.428 8.161 27.995 1.00 96.94 90 THR A C 1
ATOM 698 O O . THR A 1 90 ? -17.532 7.770 26.834 1.00 96.94 90 THR A O 1
ATOM 701 N N . PRO A 1 91 ? -17.670 7.341 29.033 1.00 97.06 91 PRO A N 1
ATOM 702 C CA . PRO A 1 91 ? -18.152 5.975 28.846 1.00 97.06 91 PRO A CA 1
ATOM 703 C C . PRO A 1 91 ? -19.574 5.954 28.276 1.00 97.06 91 PRO A C 1
ATOM 705 O O . PRO A 1 91 ? -20.361 6.877 28.499 1.00 97.06 91 PRO A O 1
ATOM 708 N N . SER A 1 92 ? -19.931 4.879 27.571 1.00 98.06 92 SER A N 1
ATOM 709 C CA . SER A 1 92 ? -21.319 4.662 27.156 1.00 98.06 92 SER A CA 1
ATOM 710 C C . SER A 1 92 ? -22.222 4.343 28.351 1.00 98.06 92 SER A C 1
ATOM 712 O O . SER A 1 92 ? -21.780 3.883 29.401 1.00 98.06 92 SER A O 1
ATOM 714 N N . GLU A 1 93 ? -23.534 4.462 28.169 1.00 96.81 93 GLU A N 1
ATOM 715 C CA . GLU A 1 93 ? -24.462 3.729 29.034 1.00 96.81 93 GLU A CA 1
ATOM 716 C C . GLU A 1 93 ? -24.306 2.212 28.839 1.00 96.81 93 GLU A C 1
ATOM 718 O O . GLU A 1 93 ? -23.800 1.754 27.809 1.00 96.81 93 GLU A O 1
ATOM 723 N N . SER A 1 94 ? -24.798 1.416 29.793 1.00 97.00 94 SER A N 1
ATOM 724 C CA . SER A 1 94 ? -24.837 -0.040 29.639 1.00 97.00 94 SER A CA 1
ATOM 725 C C . SER A 1 94 ? -25.778 -0.431 28.500 1.00 97.00 94 SER A C 1
ATOM 727 O O . SER A 1 94 ? -26.997 -0.254 28.583 1.00 97.00 94 SER A O 1
ATOM 729 N N . LYS A 1 95 ? -25.217 -0.993 27.430 1.00 97.00 95 LYS A N 1
ATOM 730 C CA . LYS A 1 95 ? -25.955 -1.471 26.263 1.00 97.00 95 LYS A CA 1
ATOM 731 C C . LYS A 1 95 ? -26.123 -2.977 26.321 1.00 97.00 95 LYS A C 1
ATOM 733 O O . LYS A 1 95 ? -25.194 -3.731 26.596 1.00 97.00 95 LYS A O 1
ATOM 738 N N . ARG A 1 96 ? -27.350 -3.426 26.067 1.00 97.06 96 ARG A N 1
ATOM 739 C CA . ARG A 1 96 ? -27.684 -4.845 25.970 1.00 97.06 96 ARG A CA 1
ATOM 740 C C . ARG A 1 96 ? -27.550 -5.274 24.513 1.00 97.06 96 ARG A C 1
ATOM 742 O O . ARG A 1 96 ? -28.412 -4.933 23.712 1.00 97.06 96 ARG A O 1
ATOM 749 N N . LEU A 1 97 ? -26.523 -6.056 24.210 1.00 97.12 97 LEU A N 1
ATOM 750 C CA . LEU A 1 97 ? -26.280 -6.616 22.882 1.00 97.12 97 LEU A CA 1
ATOM 751 C C . LEU A 1 97 ? -26.670 -8.099 22.858 1.00 97.12 97 LEU A C 1
ATOM 753 O O . LEU A 1 97 ? -26.520 -8.806 23.862 1.00 97.12 97 LEU A O 1
ATOM 757 N N . SER A 1 98 ? -27.250 -8.554 21.747 1.00 97.44 98 SER A N 1
ATOM 758 C CA . SER A 1 98 ? -27.563 -9.967 21.506 1.00 97.44 98 SER A CA 1
ATOM 759 C C . SER A 1 98 ? -26.289 -10.798 21.319 1.00 97.44 98 SER A C 1
ATOM 761 O O . SER A 1 98 ? -25.189 -10.267 21.286 1.00 97.44 98 SER A O 1
ATOM 763 N N . SER A 1 99 ? -26.425 -12.121 21.258 1.00 97.12 99 SER A N 1
ATOM 764 C CA . SER A 1 99 ? -25.369 -12.959 20.683 1.00 97.12 99 SER A CA 1
ATOM 765 C C . SER A 1 99 ? -25.378 -12.826 19.159 1.00 97.12 99 SER A C 1
ATOM 767 O O . SER A 1 99 ? -26.442 -12.593 18.579 1.00 97.12 99 SER A O 1
ATOM 769 N N . GLY A 1 100 ? -24.234 -13.055 18.524 1.00 96.62 100 GLY A N 1
ATOM 770 C CA . GLY A 1 100 ? -24.045 -12.951 17.080 1.00 96.62 100 GLY A CA 1
ATOM 771 C C . GLY A 1 100 ? -23.166 -11.767 16.692 1.00 96.62 100 GLY A C 1
ATOM 772 O O . GLY A 1 100 ? -22.447 -11.207 17.521 1.00 96.62 100 GLY A O 1
ATOM 773 N N . GLU A 1 101 ? -23.199 -11.429 15.409 1.00 96.75 101 GLU A N 1
ATOM 774 C CA . GLU A 1 101 ? -22.411 -10.342 14.842 1.00 96.75 101 GLU A CA 1
ATOM 775 C C . GLU A 1 101 ? -23.098 -8.994 15.024 1.00 96.75 101 GLU A C 1
ATOM 777 O O . GLU A 1 101 ? -24.307 -8.850 14.833 1.00 96.75 101 GLU A O 1
ATOM 782 N N . HIS A 1 102 ? -22.288 -7.994 15.339 1.00 98.06 102 HIS A N 1
ATOM 783 C CA . HIS A 1 102 ? -22.691 -6.603 15.404 1.00 98.06 102 HIS A CA 1
ATOM 784 C C . HIS A 1 102 ? -21.759 -5.773 14.536 1.00 98.06 102 HIS A C 1
ATOM 786 O O . HIS A 1 102 ? -20.545 -5.870 14.693 1.00 98.06 102 HIS A O 1
ATOM 792 N N . ASP A 1 103 ? -22.302 -4.946 13.649 1.00 98.19 103 ASP A N 1
ATOM 793 C CA . ASP A 1 103 ? -21.498 -3.957 12.937 1.00 98.19 103 ASP A CA 1
ATOM 794 C C . ASP A 1 103 ? -20.819 -3.047 13.946 1.00 98.19 103 ASP A C 1
ATOM 796 O O . ASP A 1 103 ? -21.480 -2.519 14.839 1.00 98.19 103 ASP A O 1
ATOM 800 N N . ILE A 1 104 ? -19.506 -2.877 13.822 1.00 98.44 104 ILE A N 1
ATOM 801 C CA . ILE A 1 104 ? -18.731 -1.982 14.670 1.00 98.44 104 ILE A CA 1
ATOM 802 C C . ILE A 1 104 ? -18.002 -0.964 13.806 1.00 98.44 104 ILE A C 1
ATOM 804 O O . ILE A 1 104 ? -17.339 -1.296 12.823 1.00 98.44 104 ILE A O 1
ATOM 808 N N . VAL A 1 105 ? -18.130 0.299 14.196 1.00 98.81 105 VAL A N 1
ATOM 809 C CA . VAL A 1 105 ? -17.529 1.437 13.513 1.00 98.81 105 VAL A CA 1
ATOM 810 C C . VAL A 1 105 ? -16.914 2.353 14.555 1.00 98.81 105 VAL A C 1
ATOM 812 O O . VAL A 1 105 ? -17.616 2.840 15.440 1.00 98.81 105 VAL A O 1
ATOM 815 N N . VAL A 1 106 ? -15.613 2.614 14.441 1.00 98.81 106 VAL A N 1
ATOM 816 C CA . VAL A 1 106 ? -14.948 3.657 15.230 1.00 98.81 106 VAL A CA 1
ATOM 817 C C . VAL A 1 106 ? -14.378 4.702 14.294 1.00 98.81 106 VAL A C 1
ATOM 819 O O . VAL A 1 106 ? -13.563 4.382 13.436 1.00 98.81 106 VAL A O 1
ATOM 822 N N . GLU A 1 107 ? -14.799 5.946 14.472 1.00 98.75 107 GLU A N 1
ATOM 823 C CA . GLU A 1 107 ? -14.309 7.108 13.730 1.00 98.75 107 GLU A CA 1
ATOM 824 C C . GLU A 1 107 ? -13.396 7.925 14.643 1.00 98.75 107 GLU A C 1
ATOM 826 O O . GLU A 1 107 ? -13.706 8.096 15.824 1.00 98.75 107 GLU A O 1
ATOM 831 N N . TYR A 1 108 ? -12.281 8.420 14.110 1.00 98.50 108 TYR A N 1
ATOM 832 C CA . TYR A 1 108 ? -11.253 9.121 14.870 1.00 98.50 108 TYR A CA 1
ATOM 833 C C . TYR A 1 108 ? -10.656 10.297 14.099 1.00 98.50 108 TYR A C 1
ATOM 835 O O . TYR A 1 108 ? -10.243 10.158 12.944 1.00 98.50 108 TYR A O 1
ATOM 843 N N . GLN A 1 109 ? -10.530 11.422 14.799 1.00 97.56 109 GLN A N 1
ATOM 844 C CA . GLN A 1 109 ? -9.796 12.604 14.377 1.00 97.56 109 GLN A CA 1
ATOM 845 C C . GLN A 1 109 ? -8.652 12.864 15.381 1.00 97.56 109 GLN A C 1
ATOM 847 O O . GLN A 1 109 ? -8.920 13.089 16.566 1.00 97.56 109 GLN A O 1
ATOM 852 N N . PRO A 1 110 ? -7.377 12.849 14.948 1.00 96.12 110 PRO A N 1
ATOM 853 C CA . PRO A 1 110 ? -6.236 13.154 15.802 1.00 96.12 110 PRO A CA 1
ATOM 854 C C . PRO A 1 110 ? -6.283 14.587 16.351 1.00 96.12 110 PRO A C 1
ATOM 856 O O . PRO A 1 110 ? -6.814 15.490 15.696 1.00 96.12 110 PRO A O 1
ATOM 859 N N . PRO A 1 111 ? -5.696 14.826 17.539 1.00 95.44 111 PRO A N 1
ATOM 860 C CA . PRO A 1 111 ? -5.586 16.163 18.106 1.00 95.44 111 PRO A CA 1
ATOM 861 C C . PRO A 1 111 ? -4.598 17.022 17.309 1.00 95.44 111 PRO A C 1
ATOM 863 O O . PRO A 1 111 ? -3.589 16.538 16.794 1.00 95.44 111 PRO A O 1
ATOM 866 N N . VAL A 1 112 ? -4.813 18.336 17.307 1.00 91.38 112 VAL A N 1
ATOM 867 C CA . VAL A 1 112 ? -3.832 19.275 16.755 1.00 91.38 112 VAL A CA 1
ATOM 868 C C . VAL A 1 112 ? -2.628 19.381 17.697 1.00 91.38 112 VAL A C 1
ATOM 870 O O . VAL A 1 112 ? -2.770 19.639 18.893 1.00 91.38 112 VAL A O 1
ATOM 873 N N . GLY A 1 113 ? -1.423 19.210 17.149 1.00 88.62 113 GLY A N 1
ATOM 874 C CA . GLY A 1 113 ? -0.170 19.555 17.826 1.00 88.62 113 GLY A CA 1
ATOM 875 C C . GLY A 1 113 ? 0.262 18.644 18.983 1.00 88.62 113 GLY A C 1
ATOM 876 O O . GLY A 1 113 ? 1.198 19.024 19.691 1.00 88.62 113 GLY A O 1
ATOM 877 N N . ASN A 1 114 ? -0.356 17.471 19.149 1.00 93.44 114 ASN A N 1
ATOM 878 C CA . ASN A 1 114 ? -0.036 16.462 20.168 1.00 93.44 114 ASN A CA 1
ATOM 879 C C . ASN A 1 114 ? 0.068 15.061 19.543 1.00 93.44 114 ASN A C 1
ATOM 881 O O . ASN A 1 114 ? -0.254 14.883 18.369 1.00 93.44 114 ASN A O 1
ATOM 885 N N . ASP A 1 115 ? 0.509 14.074 20.324 1.00 96.75 115 ASP A N 1
ATOM 886 C CA . ASP A 1 115 ? 0.464 12.670 19.909 1.00 96.75 115 ASP A CA 1
ATOM 887 C C . ASP A 1 115 ? -0.991 12.231 19.705 1.00 96.75 115 ASP A C 1
ATOM 889 O O . ASP A 1 115 ? -1.871 12.561 20.508 1.00 96.75 115 ASP A O 1
ATOM 893 N N . ALA A 1 116 ? -1.243 11.468 18.644 1.00 97.50 116 ALA A N 1
ATOM 894 C CA . ALA A 1 116 ? -2.537 10.863 18.371 1.00 97.50 116 ALA A CA 1
ATOM 895 C C . ALA A 1 116 ? -2.597 9.486 19.033 1.00 97.50 116 ALA A C 1
ATOM 897 O O . ALA A 1 116 ? -1.855 8.576 18.655 1.00 97.50 116 ALA A O 1
ATOM 898 N N . THR A 1 117 ? -3.467 9.332 20.029 1.00 98.12 117 THR A N 1
ATOM 899 C CA . THR A 1 117 ? -3.663 8.076 20.756 1.00 98.12 117 THR A CA 1
ATOM 900 C C . THR A 1 117 ? -5.136 7.702 20.789 1.00 98.12 117 THR A C 1
ATOM 902 O O . THR A 1 117 ? -5.990 8.565 20.976 1.00 98.12 117 THR A O 1
ATOM 905 N N . LEU A 1 118 ? -5.437 6.415 20.625 1.00 98.62 118 LEU A N 1
ATOM 906 C CA . LEU A 1 118 ? -6.788 5.878 20.783 1.00 98.62 118 LEU A CA 1
ATOM 907 C C . LEU A 1 118 ? -6.723 4.448 21.313 1.00 98.62 118 LEU A C 1
ATOM 909 O O . LEU A 1 118 ? -5.870 3.675 20.876 1.00 98.62 118 LEU A O 1
ATOM 913 N N . ARG A 1 119 ? -7.638 4.086 22.212 1.00 98.25 119 ARG A N 1
ATOM 914 C CA . ARG A 1 119 ? -7.905 2.718 22.668 1.00 98.25 119 ARG A CA 1
ATOM 915 C C . ARG A 1 119 ? -9.406 2.532 22.873 1.00 98.25 119 ARG A C 1
ATOM 917 O O . ARG A 1 119 ? -10.039 3.352 23.534 1.00 98.25 119 ARG A O 1
ATOM 924 N N . LEU A 1 120 ? -9.951 1.438 22.347 1.00 98.62 120 LEU A N 1
ATOM 925 C CA . LEU A 1 120 ? -11.282 0.946 22.700 1.00 98.62 120 LEU A CA 1
ATOM 926 C C . LEU A 1 120 ? -11.166 -0.083 23.821 1.00 98.62 120 LEU A C 1
ATOM 928 O O . LEU A 1 120 ? -10.416 -1.057 23.709 1.00 98.62 120 LEU A O 1
ATOM 932 N N . LEU A 1 121 ? -11.936 0.129 24.880 1.00 98.69 121 LEU A N 1
ATOM 933 C CA . LEU A 1 121 ? -12.091 -0.806 25.983 1.00 98.69 121 LEU A CA 1
ATOM 934 C C . LEU A 1 121 ? -13.572 -1.099 26.200 1.00 98.69 121 LEU A C 1
ATOM 936 O O . LEU A 1 121 ? -14.449 -0.333 25.789 1.00 98.69 121 LEU A O 1
ATOM 940 N N . TRP A 1 122 ? -13.841 -2.199 26.885 1.00 98.25 122 TRP A N 1
ATOM 941 C CA . TRP A 1 122 ? -15.179 -2.555 27.324 1.00 98.25 122 TRP A CA 1
ATOM 942 C C . TRP A 1 122 ? -15.167 -3.043 28.766 1.00 98.25 122 TRP A C 1
ATOM 944 O O . TRP A 1 122 ? -14.136 -3.440 29.303 1.00 98.25 122 TRP A O 1
ATOM 954 N N . GLU A 1 123 ? -16.323 -3.000 29.400 1.00 98.00 123 GLU A N 1
ATOM 955 C CA . GLU A 1 123 ? -16.574 -3.622 30.694 1.00 98.00 123 GLU A CA 1
ATOM 956 C C . GLU A 1 123 ? -17.912 -4.354 30.632 1.00 98.00 123 GLU A C 1
ATOM 958 O O . GLU A 1 123 ? -18.826 -3.973 29.888 1.00 98.00 123 GLU A O 1
ATOM 963 N N . GLY A 1 124 ? -18.029 -5.413 31.422 1.00 96.19 124 GLY A N 1
ATOM 964 C CA . GLY A 1 124 ? -19.233 -6.217 31.510 1.00 96.19 124 GLY A CA 1
ATOM 965 C C . GLY A 1 124 ? -19.639 -6.439 32.954 1.00 96.19 124 GLY A C 1
ATOM 966 O O . GLY A 1 124 ? -19.025 -5.953 33.897 1.00 96.19 124 GLY A O 1
ATOM 967 N N . ARG A 1 125 ? -20.702 -7.219 33.143 1.00 92.94 125 ARG A N 1
ATOM 968 C CA . ARG A 1 125 ? -21.147 -7.592 34.491 1.00 92.94 125 ARG A CA 1
ATOM 969 C C . ARG A 1 125 ? -20.091 -8.407 35.244 1.00 92.94 125 ARG A C 1
ATOM 971 O O . ARG A 1 125 ? -19.959 -8.254 36.453 1.00 92.94 125 ARG A O 1
ATOM 978 N N . ASP A 1 126 ? -19.396 -9.274 34.514 1.00 92.50 126 ASP A N 1
ATOM 979 C CA . ASP A 1 126 ? -18.548 -10.324 35.078 1.00 92.50 126 ASP A CA 1
ATOM 980 C C . ASP A 1 126 ? -17.045 -10.029 34.901 1.00 92.50 126 ASP A C 1
ATOM 982 O O . ASP A 1 126 ? -16.212 -10.850 35.274 1.00 92.50 126 ASP A O 1
ATOM 986 N N . PHE A 1 127 ? -16.689 -8.863 34.346 1.00 96.44 127 PHE A N 1
ATOM 987 C CA . PHE A 1 127 ? -15.303 -8.445 34.129 1.00 96.44 127 PHE A CA 1
ATOM 988 C C . PHE A 1 127 ? -15.155 -6.918 34.199 1.00 96.44 127 PHE A C 1
ATOM 990 O O . PHE A 1 127 ? -16.055 -6.166 33.821 1.00 96.44 127 PHE A O 1
ATOM 997 N N . SER A 1 128 ? -14.009 -6.459 34.703 1.00 96.81 128 SER A N 1
ATOM 998 C CA . SER A 1 128 ? -13.657 -5.037 34.790 1.00 96.81 128 SER A CA 1
ATOM 999 C C . SER A 1 128 ? -13.242 -4.460 33.437 1.00 96.81 128 SER A C 1
ATOM 1001 O O . SER A 1 128 ? -12.903 -5.210 32.532 1.00 96.81 128 SER A O 1
ATOM 1003 N N . LYS A 1 129 ? -13.178 -3.127 33.326 1.00 97.81 129 LYS A N 1
ATOM 1004 C CA . LYS A 1 129 ? -12.703 -2.432 32.122 1.00 97.81 129 LYS A CA 1
ATOM 1005 C C . LYS A 1 129 ? -11.382 -3.005 31.591 1.00 97.81 129 LYS A C 1
ATOM 1007 O O . LYS A 1 129 ? -10.343 -2.884 32.241 1.00 97.81 129 LYS A O 1
ATOM 1012 N N . GLU A 1 130 ? -11.423 -3.549 30.381 1.00 97.69 130 GLU A N 1
ATOM 1013 C CA . GLU A 1 130 ? -10.297 -4.207 29.716 1.00 97.69 130 GLU A CA 1
ATOM 1014 C C . GLU A 1 130 ? -10.332 -3.992 28.189 1.00 97.69 130 GLU A C 1
ATOM 1016 O O . GLU A 1 130 ? -11.359 -3.575 27.643 1.00 97.69 130 GLU A O 1
ATOM 1021 N N . PRO A 1 131 ? -9.221 -4.225 27.465 1.00 96.94 131 PRO A N 1
ATOM 1022 C CA . PRO A 1 131 ? -9.236 -4.243 26.005 1.00 96.94 131 PRO A CA 1
ATOM 1023 C C . PRO A 1 131 ? -10.157 -5.344 25.468 1.00 96.94 131 PRO A C 1
ATOM 1025 O O . PRO A 1 131 ? -10.199 -6.440 26.018 1.00 96.94 131 PRO A O 1
ATOM 1028 N N . ILE A 1 132 ? -10.839 -5.071 24.357 1.00 97.00 132 ILE A N 1
ATOM 1029 C CA . ILE A 1 132 ? -11.624 -6.097 23.659 1.00 97.00 132 ILE A CA 1
ATOM 1030 C C . ILE A 1 132 ? -10.666 -7.130 23.052 1.00 97.00 132 ILE A C 1
ATOM 1032 O O . ILE A 1 132 ? -9.683 -6.750 22.408 1.00 97.00 132 ILE A O 1
ATOM 1036 N N . ASP A 1 133 ? -10.959 -8.418 23.247 1.00 95.06 133 ASP A N 1
ATOM 1037 C CA . ASP A 1 133 ? -10.178 -9.516 22.674 1.00 95.06 133 ASP A CA 1
ATOM 1038 C C . ASP A 1 133 ? -10.111 -9.380 21.135 1.00 95.06 133 ASP A C 1
ATOM 1040 O O . ASP A 1 133 ? -11.151 -9.337 20.474 1.00 95.06 133 ASP A O 1
ATOM 1044 N N . PRO A 1 134 ? -8.915 -9.319 20.521 1.00 95.00 134 PRO A N 1
ATOM 1045 C CA . PRO A 1 134 ? -8.778 -9.292 19.066 1.00 95.00 134 PRO A CA 1
ATOM 1046 C C . PRO A 1 134 ? -9.536 -10.408 18.336 1.00 95.00 134 PRO A C 1
ATOM 1048 O O . PRO A 1 134 ? -9.948 -10.239 17.188 1.00 95.00 134 PRO A O 1
ATOM 1051 N N . GLU A 1 135 ? -9.707 -11.559 18.988 1.00 95.62 135 GLU A N 1
ATOM 1052 C CA . GLU A 1 135 ? -10.306 -12.759 18.414 1.00 95.62 135 GLU A CA 1
ATOM 1053 C C . GLU A 1 135 ? -11.826 -12.652 18.236 1.00 95.62 135 GLU A C 1
ATOM 1055 O O . GLU A 1 135 ? -12.407 -13.505 17.558 1.00 95.62 135 GLU A O 1
ATOM 1060 N N . VAL A 1 136 ? -12.480 -11.608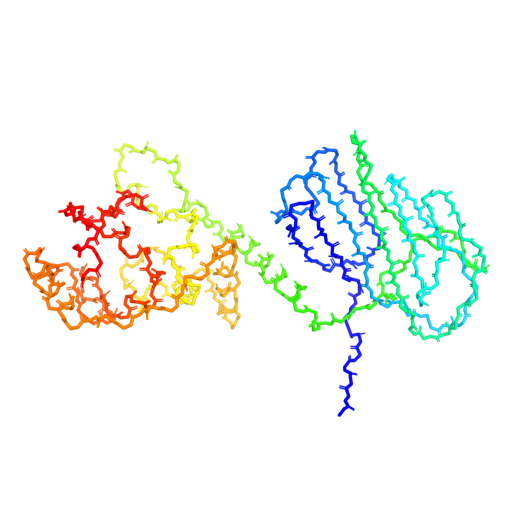 18.765 1.00 96.19 136 VAL A N 1
ATOM 1061 C CA . VAL A 1 136 ? -13.916 -11.353 18.542 1.00 96.19 136 VAL A CA 1
ATOM 1062 C C . VAL A 1 136 ? -14.202 -10.401 17.380 1.00 96.19 136 VAL A C 1
ATOM 1064 O O . VAL A 1 136 ? -15.364 -10.230 17.015 1.00 96.19 136 VAL A O 1
ATOM 1067 N N . PHE A 1 137 ? -13.181 -9.800 16.765 1.00 97.75 137 PHE A N 1
ATOM 1068 C CA . PHE A 1 137 ? -13.378 -8.941 15.597 1.00 97.75 137 PHE A CA 1
ATOM 1069 C C . PHE A 1 137 ? -13.332 -9.723 14.287 1.00 97.75 137 PHE A C 1
ATOM 1071 O O . PHE A 1 137 ? -12.499 -10.622 14.126 1.00 97.75 137 PHE A O 1
ATOM 1078 N N . ARG A 1 138 ? -14.200 -9.368 13.338 1.00 96.94 138 ARG A N 1
ATOM 1079 C CA . ARG A 1 138 ? -14.169 -9.891 11.965 1.00 96.94 138 ARG A CA 1
ATOM 1080 C C . ARG A 1 138 ? -14.235 -8.776 10.928 1.00 96.94 138 ARG A C 1
ATOM 1082 O O . ARG A 1 138 ? -14.848 -7.741 11.185 1.00 96.94 138 ARG A O 1
ATOM 1089 N N . HIS A 1 139 ? -13.681 -9.004 9.745 1.00 95.50 139 HIS A N 1
ATOM 1090 C CA . HIS A 1 139 ? -13.866 -8.129 8.589 1.00 95.50 139 HIS A CA 1
ATOM 1091 C C . HIS A 1 139 ? -14.079 -8.924 7.300 1.00 95.50 139 HIS A C 1
ATOM 1093 O O . HIS A 1 139 ? -13.868 -10.136 7.249 1.00 95.50 139 HIS A O 1
ATOM 1099 N N . ASP A 1 140 ? -14.522 -8.222 6.258 1.00 92.12 140 ASP A N 1
ATOM 1100 C CA . ASP A 1 140 ? -14.603 -8.777 4.912 1.00 92.12 140 ASP A CA 1
ATOM 1101 C C . ASP A 1 140 ? -13.188 -8.978 4.348 1.00 92.12 140 ASP A C 1
ATOM 1103 O O . ASP A 1 140 ? -12.393 -8.035 4.288 1.00 92.12 140 ASP A O 1
ATOM 1107 N N . ALA A 1 141 ? -12.867 -10.214 3.970 1.00 87.69 141 ALA A N 1
ATOM 1108 C CA . ALA A 1 141 ? -11.594 -10.572 3.350 1.00 87.69 141 ALA A CA 1
ATOM 1109 C C . ALA A 1 141 ? -11.497 -10.066 1.899 1.00 87.69 141 ALA A C 1
ATOM 1111 O O . ALA A 1 141 ? -10.402 -9.881 1.375 1.00 87.69 141 ALA A O 1
ATOM 1112 N N . ALA A 1 142 ? -12.640 -9.818 1.251 1.00 91.88 142 ALA A N 1
ATOM 1113 C CA . ALA A 1 142 ? -12.730 -9.370 -0.134 1.00 91.88 142 ALA A CA 1
ATOM 1114 C C . ALA A 1 142 ? -12.699 -7.836 -0.284 1.00 91.88 142 ALA A C 1
ATOM 1116 O O . ALA A 1 142 ? -13.001 -7.312 -1.360 1.00 91.88 142 ALA A O 1
ATOM 1117 N N . ASP A 1 143 ? -12.336 -7.089 0.768 1.00 94.88 143 ASP A N 1
ATOM 1118 C CA . ASP A 1 143 ? -12.209 -5.635 0.678 1.00 94.88 143 ASP A CA 1
ATOM 1119 C C . ASP A 1 143 ? -11.080 -5.242 -0.288 1.00 94.88 143 ASP A C 1
ATOM 1121 O O . ASP A 1 143 ? -9.892 -5.339 0.023 1.00 94.88 143 ASP A O 1
ATOM 1125 N N . ALA A 1 144 ? -11.451 -4.745 -1.470 1.00 94.12 144 ALA A N 1
ATOM 1126 C CA 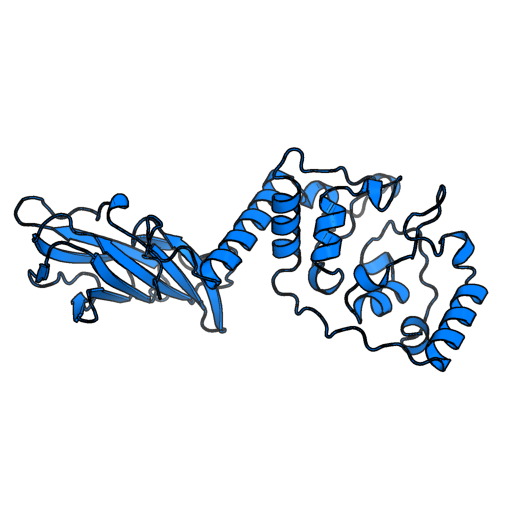. ALA A 1 144 ? -10.501 -4.434 -2.539 1.00 94.12 144 ALA A CA 1
ATOM 1127 C C . ALA A 1 144 ? -9.453 -3.376 -2.138 1.00 94.12 144 ALA A C 1
ATOM 1129 O O . ALA A 1 144 ? -8.310 -3.406 -2.605 1.00 94.12 144 ALA A O 1
ATOM 1130 N N . ALA A 1 145 ? -9.822 -2.420 -1.275 1.00 94.38 145 ALA A N 1
ATOM 1131 C CA . ALA A 1 145 ? -8.890 -1.403 -0.792 1.00 94.38 145 ALA A CA 1
ATOM 1132 C C . ALA A 1 145 ? -7.867 -2.000 0.185 1.00 94.38 145 ALA A C 1
ATOM 1134 O O . ALA A 1 145 ? -6.677 -1.676 0.092 1.00 94.38 145 ALA A O 1
ATOM 1135 N N . LEU A 1 146 ? -8.301 -2.895 1.077 1.00 95.56 146 LEU A N 1
ATOM 1136 C CA . LEU A 1 146 ? -7.425 -3.671 1.944 1.00 95.56 146 LEU A CA 1
ATOM 1137 C C . LEU A 1 146 ? -6.495 -4.559 1.118 1.00 95.56 146 LEU A C 1
ATOM 1139 O O . LEU A 1 146 ? -5.281 -4.456 1.286 1.00 95.56 146 LEU A O 1
ATOM 1143 N N . GLU A 1 147 ? -7.026 -5.363 0.195 1.00 93.94 147 GLU A N 1
ATOM 1144 C CA . GLU A 1 147 ? -6.241 -6.281 -0.638 1.00 93.94 147 GLU A CA 1
ATOM 1145 C C . GLU A 1 147 ? -5.126 -5.534 -1.385 1.00 93.94 147 GLU A C 1
ATOM 1147 O O . GLU A 1 147 ? -3.938 -5.868 -1.263 1.00 93.94 147 GLU A O 1
ATOM 1152 N N . LYS A 1 148 ? -5.488 -4.448 -2.082 1.00 93.38 148 LYS A N 1
ATOM 1153 C CA . LYS A 1 148 ? -4.536 -3.582 -2.786 1.00 93.38 148 LYS A CA 1
ATOM 1154 C C . LYS A 1 148 ? -3.474 -3.037 -1.835 1.00 93.38 148 LYS A C 1
ATOM 1156 O O . LYS A 1 148 ? -2.279 -3.100 -2.119 1.00 93.38 148 LYS A O 1
ATOM 1161 N N . SER A 1 149 ? -3.889 -2.503 -0.694 1.00 94.50 149 SER A N 1
ATOM 1162 C CA . SER A 1 149 ? -2.985 -1.876 0.268 1.00 94.50 149 SER A CA 1
ATOM 1163 C C . SER A 1 149 ? -2.043 -2.876 0.961 1.00 94.50 149 SER A C 1
ATOM 1165 O O . SER A 1 149 ? -0.876 -2.562 1.242 1.00 94.50 149 SER A O 1
ATOM 1167 N N . MET A 1 150 ? -2.509 -4.105 1.192 1.00 94.06 150 MET A N 1
ATOM 1168 C CA . MET A 1 150 ? -1.712 -5.210 1.725 1.00 94.06 150 MET A CA 1
ATOM 1169 C C . MET A 1 150 ? -0.716 -5.740 0.690 1.00 94.06 150 MET A C 1
ATOM 1171 O O . MET A 1 150 ? 0.438 -6.003 1.040 1.00 94.06 150 MET A O 1
ATOM 1175 N N . SER A 1 151 ? -1.098 -5.790 -0.588 1.00 94.06 151 SER A N 1
ATOM 1176 C CA . SER A 1 151 ? -0.187 -6.076 -1.704 1.00 94.06 151 SER A CA 1
ATOM 1177 C C . SER A 1 151 ? 0.991 -5.088 -1.741 1.00 94.06 151 SER A C 1
ATOM 1179 O O . SER A 1 151 ? 2.157 -5.502 -1.719 1.00 94.06 151 SER A O 1
ATOM 1181 N N . LEU A 1 152 ? 0.715 -3.780 -1.641 1.00 95.00 152 LEU A N 1
ATOM 1182 C CA . LEU A 1 152 ? 1.754 -2.740 -1.585 1.00 95.00 152 LEU A CA 1
ATOM 1183 C C . LEU A 1 152 ? 2.669 -2.877 -0.357 1.00 95.00 152 LEU A C 1
ATOM 1185 O O . LEU A 1 152 ? 3.883 -2.681 -0.457 1.00 95.00 152 LEU A O 1
ATOM 1189 N N . ARG A 1 153 ? 2.122 -3.243 0.808 1.00 95.25 153 ARG A N 1
ATOM 1190 C CA . ARG A 1 153 ? 2.906 -3.502 2.034 1.00 95.25 153 ARG A CA 1
ATOM 1191 C C . ARG A 1 153 ? 3.836 -4.684 1.896 1.00 95.25 153 ARG A C 1
ATOM 1193 O O . ARG A 1 153 ? 4.997 -4.576 2.297 1.00 95.25 153 ARG A O 1
ATOM 1200 N N . ARG A 1 154 ? 3.339 -5.794 1.349 1.00 96.06 154 ARG A N 1
ATOM 1201 C CA . ARG A 1 154 ? 4.154 -6.983 1.079 1.00 96.06 154 ARG A CA 1
ATOM 1202 C C . ARG A 1 154 ? 5.292 -6.620 0.132 1.00 96.06 154 ARG A C 1
ATOM 1204 O O . ARG A 1 154 ? 6.448 -6.864 0.472 1.00 96.06 154 ARG A O 1
ATOM 1211 N N . GLY A 1 155 ? 4.994 -5.905 -0.954 1.00 96.50 155 GLY A N 1
ATOM 1212 C CA . GLY A 1 155 ? 5.995 -5.380 -1.884 1.00 96.50 155 GLY A CA 1
ATOM 1213 C C . GLY A 1 155 ? 7.057 -4.516 -1.208 1.00 96.50 155 GLY A C 1
ATOM 1214 O O . GLY A 1 155 ? 8.252 -4.799 -1.319 1.00 96.50 155 GLY A O 1
ATOM 1215 N N . ARG A 1 156 ? 6.635 -3.515 -0.425 1.00 95.44 156 ARG A N 1
ATOM 1216 C CA . ARG A 1 156 ? 7.535 -2.650 0.357 1.00 95.44 156 ARG A CA 1
ATOM 1217 C C . ARG A 1 156 ? 8.427 -3.450 1.305 1.00 95.44 156 ARG A C 1
ATOM 1219 O O . ARG A 1 156 ? 9.621 -3.174 1.420 1.00 95.44 156 ARG A O 1
ATOM 1226 N N . SER A 1 157 ? 7.848 -4.430 1.996 1.00 96.19 157 SER A N 1
ATOM 1227 C CA . SER A 1 157 ? 8.567 -5.310 2.918 1.00 96.19 157 SER A CA 1
ATOM 1228 C C . SER A 1 157 ? 9.630 -6.122 2.179 1.00 96.19 157 SER A C 1
ATOM 1230 O O . SER A 1 157 ? 10.783 -6.156 2.604 1.00 96.19 157 SER A O 1
ATOM 1232 N N . PHE A 1 158 ? 9.291 -6.695 1.024 1.00 96.81 158 PHE A N 1
ATOM 1233 C CA . PHE A 1 158 ? 10.245 -7.443 0.213 1.00 96.81 158 PHE A CA 1
ATOM 1234 C C . PHE A 1 158 ? 11.368 -6.572 -0.355 1.00 96.81 158 PHE A C 1
ATOM 1236 O O . PHE A 1 158 ? 12.518 -7.007 -0.325 1.00 96.81 158 PHE A O 1
ATOM 1243 N N . VAL A 1 159 ? 11.083 -5.338 -0.789 1.00 94.44 159 VAL A N 1
ATOM 1244 C CA . VAL A 1 159 ? 12.120 -4.374 -1.211 1.00 94.44 159 VAL A CA 1
ATOM 1245 C C . VAL A 1 159 ? 13.156 -4.158 -0.104 1.00 94.44 159 VAL A C 1
ATOM 1247 O O . VAL A 1 159 ? 14.362 -4.174 -0.365 1.00 94.44 159 VAL A O 1
ATOM 1250 N N . ALA A 1 160 ? 12.697 -4.008 1.143 1.00 93.69 160 ALA A N 1
ATOM 1251 C CA . ALA A 1 160 ? 13.575 -3.854 2.298 1.00 93.69 160 ALA A CA 1
ATOM 1252 C C . ALA A 1 160 ? 14.337 -5.152 2.628 1.00 93.69 160 ALA A C 1
ATOM 1254 O O . ALA A 1 160 ? 15.560 -5.132 2.771 1.00 93.69 160 ALA A O 1
ATOM 1255 N N . GLN A 1 161 ? 13.643 -6.292 2.699 1.00 95.31 161 GLN A N 1
ATOM 1256 C CA . GLN A 1 161 ? 14.236 -7.593 3.037 1.00 95.31 161 GLN A CA 1
ATOM 1257 C C . GLN A 1 161 ? 15.285 -8.048 2.016 1.00 95.31 161 GLN A C 1
ATOM 1259 O O . GLN A 1 161 ? 16.313 -8.611 2.391 1.00 95.31 161 GLN A O 1
ATOM 1264 N N . LYS A 1 162 ? 15.047 -7.788 0.725 1.00 94.56 162 LYS A N 1
ATOM 1265 C CA . LYS A 1 162 ? 15.970 -8.110 -0.374 1.00 94.56 162 LYS A CA 1
ATOM 1266 C C . LYS A 1 162 ? 17.014 -7.026 -0.624 1.00 94.56 162 LYS A C 1
ATOM 1268 O O . LYS A 1 162 ? 17.849 -7.197 -1.506 1.00 94.56 162 LYS A O 1
ATOM 1273 N N . ARG A 1 163 ? 16.997 -5.943 0.165 1.00 91.44 163 ARG A N 1
ATOM 1274 C CA . ARG A 1 163 ? 17.956 -4.832 0.106 1.00 91.44 163 ARG A CA 1
ATOM 1275 C C . ARG A 1 163 ? 18.114 -4.260 -1.306 1.00 91.44 163 ARG A C 1
ATOM 1277 O O . ARG A 1 163 ? 19.229 -3.971 -1.730 1.00 91.44 163 ARG A O 1
ATOM 1284 N N . CYS A 1 164 ? 17.011 -4.065 -2.035 1.00 91.75 164 CYS A N 1
ATOM 1285 C CA . CYS A 1 164 ? 17.064 -3.593 -3.428 1.00 91.75 164 CYS A CA 1
ATOM 1286 C C . CYS A 1 164 ? 17.865 -2.285 -3.572 1.00 91.75 164 CYS A C 1
ATOM 1288 O O . CYS A 1 164 ? 18.631 -2.125 -4.518 1.00 91.75 164 CYS A O 1
ATOM 1290 N N . VAL A 1 165 ? 17.763 -1.387 -2.587 1.00 88.12 165 VAL A N 1
ATOM 1291 C CA . VAL A 1 165 ? 18.487 -0.105 -2.560 1.00 88.12 165 VAL A CA 1
ATOM 1292 C C . VAL A 1 165 ? 20.011 -0.291 -2.530 1.00 88.12 165 VAL A C 1
ATOM 1294 O O . VAL A 1 165 ? 20.724 0.541 -3.068 1.00 88.12 165 VAL A O 1
ATOM 1297 N N . SER A 1 166 ? 20.548 -1.406 -2.020 1.00 85.62 166 SER A N 1
ATOM 1298 C CA . SER A 1 166 ? 22.003 -1.642 -2.023 1.00 85.62 166 SER A CA 1
ATOM 1299 C C . SER A 1 166 ? 22.611 -1.678 -3.428 1.00 85.62 166 SER A C 1
ATOM 1301 O O . SER A 1 166 ? 23.780 -1.337 -3.587 1.00 85.62 166 SER A O 1
ATOM 1303 N N . CYS A 1 167 ? 21.829 -2.063 -4.440 1.00 86.62 167 CYS A N 1
ATOM 1304 C CA . CYS A 1 167 ? 22.255 -2.006 -5.837 1.00 86.62 167 CYS A CA 1
ATOM 1305 C C . CYS A 1 167 ? 21.612 -0.848 -6.599 1.00 86.62 167 CYS A C 1
ATOM 1307 O O . CYS A 1 167 ? 22.215 -0.379 -7.549 1.00 86.62 167 CYS A O 1
ATOM 1309 N N . HIS A 1 168 ? 20.417 -0.399 -6.219 1.00 88.44 168 HIS A N 1
ATOM 1310 C CA . HIS A 1 168 ? 19.646 0.598 -6.969 1.00 88.44 168 HIS A CA 1
ATOM 1311 C C . HIS A 1 168 ? 19.726 2.033 -6.405 1.00 88.44 168 HIS A C 1
ATOM 1313 O O . HIS A 1 168 ? 18.966 2.901 -6.830 1.00 88.44 168 HIS A O 1
ATOM 1319 N N . ASP A 1 169 ? 20.614 2.288 -5.440 1.00 77.12 169 ASP A N 1
ATOM 1320 C CA . ASP A 1 169 ? 20.859 3.624 -4.892 1.00 77.12 169 ASP A CA 1
ATOM 1321 C C . ASP A 1 169 ? 21.569 4.535 -5.907 1.00 77.12 169 ASP A C 1
ATOM 1323 O O . ASP A 1 169 ? 22.659 4.219 -6.395 1.00 77.12 169 ASP A O 1
ATOM 1327 N N . SER A 1 170 ? 20.957 5.684 -6.185 1.00 63.25 170 SER A N 1
ATOM 1328 C CA . SER A 1 170 ? 21.409 6.704 -7.133 1.00 63.25 170 SER A CA 1
ATOM 1329 C C . SER A 1 170 ? 22.547 7.591 -6.596 1.00 63.25 170 SER A C 1
ATOM 1331 O O . SER A 1 170 ? 23.121 8.375 -7.354 1.00 63.25 170 SER A O 1
ATOM 1333 N N . ALA A 1 171 ? 22.919 7.466 -5.316 1.00 56.19 171 ALA A N 1
ATOM 1334 C CA . ALA A 1 171 ? 23.730 8.453 -4.598 1.00 56.19 171 ALA A CA 1
ATOM 1335 C C . ALA A 1 171 ? 25.255 8.211 -4.550 1.00 56.19 171 ALA A C 1
ATOM 1337 O O . ALA A 1 171 ? 25.896 8.576 -3.565 1.00 56.19 171 ALA A O 1
ATOM 1338 N N . THR A 1 172 ? 25.895 7.651 -5.582 1.00 52.75 172 THR A N 1
ATOM 1339 C CA . THR A 1 172 ? 27.371 7.512 -5.569 1.00 52.75 172 THR A CA 1
ATOM 1340 C C . THR A 1 172 ? 28.045 8.016 -6.838 1.00 52.75 172 THR A C 1
ATOM 1342 O O . THR A 1 172 ? 27.936 7.399 -7.894 1.00 52.75 172 THR A O 1
ATOM 1345 N N . LYS A 1 173 ? 28.813 9.104 -6.701 1.00 52.81 173 LYS A N 1
ATOM 1346 C CA . LYS A 1 173 ? 29.890 9.477 -7.627 1.00 52.81 173 LYS A CA 1
ATOM 1347 C C . LYS A 1 173 ? 31.162 8.753 -7.180 1.00 52.81 173 LYS A C 1
ATOM 1349 O O . LYS A 1 173 ? 31.877 9.262 -6.326 1.00 52.81 173 LYS A O 1
ATOM 1354 N N . GLU A 1 174 ? 31.415 7.568 -7.723 1.00 55.62 174 GLU A N 1
ATOM 1355 C CA . GLU A 1 174 ? 32.657 6.826 -7.463 1.00 55.62 174 GLU A CA 1
ATOM 1356 C C . GLU A 1 174 ? 33.702 7.076 -8.556 1.00 55.62 174 GLU A C 1
ATOM 1358 O O . GLU A 1 174 ? 33.371 7.328 -9.714 1.00 55.62 174 GLU A O 1
ATOM 1363 N N . MET A 1 175 ? 34.980 6.957 -8.187 1.00 53.25 175 MET A N 1
ATOM 1364 C CA . MET A 1 175 ? 36.134 7.147 -9.079 1.00 53.25 175 MET A CA 1
ATOM 1365 C C . MET A 1 175 ? 36.355 6.001 -10.091 1.00 53.25 175 MET A C 1
ATOM 1367 O O . MET A 1 175 ? 37.198 6.138 -10.975 1.00 53.25 175 MET A O 1
ATOM 1371 N N . MET A 1 176 ? 35.623 4.882 -9.982 1.00 58.75 176 MET A N 1
ATOM 1372 C CA . MET A 1 176 ? 35.712 3.727 -10.891 1.00 58.75 176 MET A CA 1
ATOM 1373 C C . MET A 1 176 ? 34.342 3.401 -11.518 1.00 58.75 176 MET A C 1
ATOM 1375 O O . MET A 1 176 ? 33.454 2.927 -10.803 1.00 58.75 176 MET A O 1
ATOM 1379 N N . PRO A 1 177 ? 34.152 3.588 -12.838 1.00 56.75 177 PRO A N 1
ATOM 1380 C CA . PRO A 1 177 ? 32.887 3.304 -13.521 1.00 56.75 177 PRO A CA 1
ATOM 1381 C C . PRO A 1 177 ? 32.412 1.847 -13.427 1.00 56.75 177 PRO A C 1
ATOM 1383 O O . PRO A 1 177 ? 31.214 1.583 -13.445 1.00 56.75 177 PRO A O 1
ATOM 1386 N N . GLU A 1 178 ? 33.314 0.880 -13.271 1.00 63.22 178 GLU A N 1
ATOM 1387 C CA . GLU A 1 178 ? 32.968 -0.531 -13.066 1.00 63.22 178 GLU A CA 1
ATOM 1388 C C . GLU A 1 178 ? 32.328 -0.779 -11.691 1.00 63.22 178 GLU A C 1
ATOM 1390 O O . GLU A 1 178 ? 31.538 -1.709 -11.540 1.00 63.22 178 GLU A O 1
ATOM 1395 N N . LEU A 1 179 ? 32.602 0.074 -10.697 1.00 57.88 179 LEU A N 1
ATOM 1396 C CA . LEU A 1 179 ? 31.890 0.079 -9.413 1.00 57.88 179 LEU A CA 1
ATOM 1397 C C . LEU A 1 179 ? 30.517 0.773 -9.519 1.00 57.88 179 LEU A C 1
ATOM 1399 O O . LEU A 1 179 ? 29.667 0.573 -8.653 1.00 57.88 179 LEU A O 1
ATOM 1403 N N . LEU A 1 180 ? 30.266 1.517 -10.608 1.00 56.44 180 LEU A N 1
ATOM 1404 C CA . LEU A 1 180 ? 28.952 2.055 -10.986 1.00 56.44 180 LEU A CA 1
ATOM 1405 C C . LEU A 1 180 ? 28.071 1.025 -11.710 1.00 56.44 180 LEU A C 1
ATOM 1407 O O . LEU A 1 180 ? 27.003 1.397 -12.193 1.00 56.44 180 LEU A O 1
ATOM 1411 N N . LEU A 1 181 ? 28.434 -0.270 -11.738 1.00 59.28 181 LEU A N 1
ATOM 1412 C CA . LEU A 1 181 ? 27.528 -1.384 -12.095 1.00 59.28 181 LEU A CA 1
ATOM 1413 C C . LEU A 1 181 ? 26.406 -1.577 -11.046 1.00 59.28 181 LEU A C 1
ATOM 1415 O O . LEU A 1 181 ? 26.004 -2.692 -10.709 1.00 59.28 181 LEU A O 1
ATOM 1419 N N . LYS A 1 182 ? 25.906 -0.466 -10.514 1.00 71.38 182 LYS A N 1
ATOM 1420 C CA . LYS A 1 182 ? 24.667 -0.344 -9.773 1.00 71.38 182 LYS A CA 1
ATOM 1421 C C . LYS A 1 182 ? 23.497 -0.532 -10.736 1.00 71.38 182 LYS A C 1
ATOM 1423 O O . LYS A 1 182 ? 23.589 -0.278 -11.935 1.00 71.38 182 LYS A O 1
ATOM 1428 N N . GLY A 1 183 ? 22.390 -1.029 -10.207 1.00 80.38 183 GLY A N 1
ATOM 1429 C CA . GLY A 1 183 ? 21.140 -1.082 -10.942 1.00 80.38 183 GLY A CA 1
ATOM 1430 C C . GLY A 1 183 ? 20.654 0.327 -11.312 1.00 80.38 183 GLY A C 1
ATOM 1431 O O . GLY A 1 183 ? 21.029 1.303 -10.662 1.00 80.38 183 GLY A O 1
ATOM 1432 N N . PRO A 1 184 ? 19.800 0.449 -12.342 1.00 86.00 184 PRO A N 1
ATOM 1433 C CA . PRO A 1 184 ? 19.126 1.709 -12.662 1.00 86.00 184 PRO A CA 1
ATOM 1434 C C . PRO A 1 184 ? 18.338 2.225 -11.452 1.00 86.00 184 PRO A C 1
ATOM 1436 O O . PRO A 1 184 ? 17.836 1.416 -10.669 1.00 86.00 184 PRO A O 1
ATOM 1439 N N . SER A 1 185 ? 18.177 3.545 -11.313 1.00 85.81 185 SER A N 1
ATOM 1440 C CA . SER A 1 185 ? 17.392 4.098 -10.198 1.00 85.81 185 SER A CA 1
ATOM 1441 C C . SER A 1 185 ? 15.975 3.507 -10.188 1.00 85.81 185 SER A C 1
ATOM 1443 O O . SER A 1 185 ? 15.370 3.322 -11.250 1.00 85.81 185 SER A O 1
ATOM 1445 N N . LEU A 1 186 ? 15.451 3.211 -8.995 1.00 89.62 186 LEU A N 1
ATOM 1446 C CA . LEU A 1 186 ? 14.054 2.805 -8.792 1.00 89.62 186 LEU A CA 1
ATOM 1447 C C . LEU A 1 186 ? 13.117 4.007 -8.602 1.00 89.62 186 LEU A C 1
ATOM 1449 O O . LEU A 1 186 ? 11.899 3.831 -8.581 1.00 89.62 186 LEU A O 1
ATOM 1453 N N . ASP A 1 187 ? 13.658 5.221 -8.493 1.00 84.75 187 ASP A N 1
ATOM 1454 C CA . ASP A 1 187 ? 12.862 6.432 -8.315 1.00 84.75 187 ASP A CA 1
ATOM 1455 C C . ASP A 1 187 ? 11.946 6.633 -9.527 1.00 84.75 187 ASP A C 1
ATOM 1457 O O . ASP A 1 187 ? 12.384 6.554 -10.680 1.00 84.75 187 ASP A O 1
ATOM 1461 N N . GLY A 1 188 ? 10.647 6.808 -9.274 1.00 86.50 188 GLY A N 1
ATOM 1462 C CA . GLY A 1 188 ? 9.639 6.976 -10.326 1.00 86.50 188 GLY A CA 1
ATOM 1463 C C . GLY A 1 188 ? 9.594 5.834 -11.350 1.00 86.50 188 GLY A C 1
ATOM 1464 O O . GLY A 1 188 ? 9.162 6.048 -12.479 1.00 86.50 188 GLY A O 1
ATOM 1465 N N . ILE A 1 189 ? 10.081 4.629 -11.019 1.00 91.38 189 ILE A N 1
ATOM 1466 C CA . ILE A 1 189 ? 10.180 3.532 -11.995 1.00 91.38 189 ILE A CA 1
ATOM 1467 C C . ILE A 1 189 ? 8.818 3.086 -12.537 1.00 91.38 189 ILE A C 1
ATOM 1469 O O . ILE A 1 189 ? 8.746 2.678 -13.691 1.00 91.38 189 ILE A O 1
ATOM 1473 N N . GLY A 1 190 ? 7.743 3.230 -11.758 1.00 91.44 190 GLY A N 1
ATOM 1474 C CA . GLY A 1 190 ? 6.373 2.955 -12.201 1.00 91.44 190 GLY A CA 1
ATOM 1475 C C . GLY A 1 190 ? 5.880 3.818 -13.360 1.00 91.44 190 GLY A C 1
ATOM 1476 O O . GLY A 1 190 ? 5.120 3.339 -14.200 1.00 91.44 190 GLY A O 1
ATOM 1477 N N . GLY A 1 191 ? 6.345 5.067 -13.433 1.00 90.50 191 GLY A N 1
ATOM 1478 C CA . GLY A 1 191 ? 6.052 5.970 -14.546 1.00 90.50 191 GLY A CA 1
ATOM 1479 C C . GLY A 1 191 ? 6.865 5.639 -15.795 1.00 90.50 191 GLY A C 1
ATOM 1480 O O . GLY A 1 191 ? 6.549 6.113 -16.876 1.00 90.50 191 GLY A O 1
ATOM 1481 N N . ARG A 1 192 ? 7.896 4.793 -15.660 1.00 91.00 192 ARG A N 1
ATOM 1482 C CA . ARG A 1 192 ? 8.805 4.435 -16.752 1.00 91.00 192 ARG A CA 1
ATOM 1483 C C . ARG A 1 192 ? 8.544 3.051 -17.313 1.00 91.00 192 ARG A C 1
ATOM 1485 O O . ARG A 1 192 ? 8.597 2.852 -18.523 1.00 91.00 192 ARG A O 1
ATOM 1492 N N . LEU A 1 193 ? 8.301 2.085 -16.433 1.00 93.69 193 LEU A N 1
ATOM 1493 C CA . LEU A 1 193 ? 8.213 0.671 -16.770 1.00 93.69 193 LEU A CA 1
ATOM 1494 C C . LEU A 1 193 ? 6.875 0.093 -16.320 1.00 93.69 193 LEU A C 1
ATOM 1496 O O . LEU A 1 193 ? 6.389 0.386 -15.227 1.00 93.69 193 LEU A O 1
ATOM 1500 N N . ARG A 1 194 ? 6.306 -0.773 -17.159 1.00 93.12 194 ARG A N 1
ATOM 1501 C CA . ARG A 1 194 ? 5.034 -1.442 -16.879 1.00 93.12 194 ARG A CA 1
ATOM 1502 C C . ARG A 1 194 ? 5.187 -2.441 -15.716 1.00 93.12 194 ARG A C 1
ATOM 1504 O O . ARG A 1 194 ? 6.185 -3.176 -15.685 1.00 93.12 194 ARG A O 1
ATOM 1511 N N . PRO A 1 195 ? 4.224 -2.520 -14.776 1.00 93.56 195 PRO A N 1
ATOM 1512 C CA . PRO A 1 195 ? 4.289 -3.432 -13.628 1.00 93.56 195 PRO A CA 1
ATOM 1513 C C . PRO A 1 195 ? 4.477 -4.904 -14.020 1.00 93.56 195 PRO A C 1
ATOM 1515 O O . PRO A 1 195 ? 5.232 -5.631 -13.376 1.00 93.56 195 PRO A O 1
ATOM 1518 N N . GLU A 1 196 ? 3.853 -5.341 -15.112 1.00 94.38 196 GLU A N 1
ATOM 1519 C CA . GLU A 1 196 ? 3.934 -6.716 -15.612 1.00 94.38 196 GLU A CA 1
ATOM 1520 C C . GLU A 1 196 ? 5.354 -7.048 -16.083 1.00 94.38 196 GLU A C 1
ATOM 1522 O O . GLU A 1 196 ? 5.868 -8.143 -15.845 1.00 94.38 196 GLU A O 1
ATOM 1527 N N . TRP A 1 197 ? 6.028 -6.087 -16.721 1.00 95.44 197 TRP A N 1
ATOM 1528 C CA . TRP A 1 197 ? 7.430 -6.240 -17.095 1.00 95.44 197 TRP A CA 1
ATOM 1529 C C . TRP A 1 197 ? 8.340 -6.248 -15.870 1.00 95.44 197 TRP A C 1
ATOM 1531 O O . TRP A 1 197 ? 9.236 -7.089 -15.794 1.00 95.44 197 TRP A O 1
ATOM 1541 N N . LEU A 1 198 ? 8.094 -5.365 -14.894 1.00 96.31 198 LEU A N 1
ATOM 1542 C CA . LEU A 1 198 ? 8.843 -5.346 -13.634 1.00 96.31 198 LEU A CA 1
ATOM 1543 C C . LEU A 1 198 ? 8.752 -6.699 -12.920 1.00 96.31 198 LEU A C 1
ATOM 1545 O O . LEU A 1 198 ? 9.783 -7.231 -12.513 1.00 96.31 198 LEU A O 1
ATOM 1549 N N . ALA A 1 199 ? 7.557 -7.285 -12.824 1.00 97.06 199 ALA A N 1
ATOM 1550 C CA . ALA A 1 199 ? 7.353 -8.587 -12.194 1.00 97.06 199 ALA A CA 1
ATOM 1551 C C . ALA A 1 199 ? 8.149 -9.695 -12.906 1.00 97.06 199 ALA A C 1
ATOM 1553 O O . ALA A 1 199 ? 8.914 -10.411 -12.256 1.00 97.06 199 ALA A O 1
ATOM 1554 N N . ARG A 1 200 ? 8.059 -9.785 -14.244 1.00 95.75 200 ARG A N 1
ATOM 1555 C CA . ARG A 1 200 ? 8.841 -10.756 -15.039 1.00 95.75 200 ARG A CA 1
ATOM 1556 C C . ARG A 1 200 ? 10.349 -10.552 -14.885 1.00 95.75 200 ARG A C 1
ATOM 1558 O O . ARG A 1 200 ? 11.094 -11.521 -14.736 1.00 95.75 200 ARG A O 1
ATOM 1565 N N . TRP A 1 201 ? 10.800 -9.296 -14.891 1.00 96.31 201 TRP A N 1
ATOM 1566 C CA . TRP A 1 201 ? 12.207 -8.957 -14.705 1.00 96.31 201 TRP A CA 1
ATOM 1567 C C . TRP A 1 201 ? 12.707 -9.365 -13.323 1.00 96.31 201 TRP A C 1
ATOM 1569 O O . TRP A 1 201 ? 13.747 -10.002 -13.238 1.00 96.31 201 TRP A O 1
ATOM 1579 N N . ILE A 1 202 ? 11.976 -9.055 -12.252 1.00 96.94 202 ILE A N 1
ATOM 1580 C CA . ILE A 1 202 ? 12.357 -9.400 -10.872 1.00 96.94 202 ILE A CA 1
ATOM 1581 C C . ILE A 1 202 ? 12.395 -10.919 -10.662 1.00 96.94 202 ILE A C 1
ATOM 1583 O O . ILE A 1 202 ? 13.284 -11.417 -9.964 1.00 96.94 202 ILE A O 1
ATOM 1587 N N . LEU A 1 203 ? 11.452 -11.645 -11.269 1.00 97.25 203 LEU A N 1
ATOM 1588 C CA . LEU A 1 203 ? 11.357 -13.099 -11.179 1.00 97.25 203 LEU A CA 1
ATOM 1589 C C . LEU A 1 203 ? 12.577 -13.788 -11.804 1.00 97.25 203 LEU A C 1
ATOM 1591 O O . LEU A 1 203 ? 13.211 -14.625 -11.163 1.00 97.25 203 LEU A O 1
ATOM 1595 N N . ALA A 1 204 ? 12.925 -13.428 -13.042 1.00 95.94 204 ALA A N 1
ATOM 1596 C CA . ALA A 1 204 ? 13.984 -14.106 -13.784 1.00 95.94 204 ALA A CA 1
ATOM 1597 C C . ALA A 1 204 ? 14.747 -13.161 -14.734 1.00 95.94 204 ALA A C 1
ATOM 1599 O O . ALA A 1 204 ? 14.638 -13.303 -15.957 1.00 95.94 204 ALA A O 1
ATOM 1600 N N . PRO A 1 205 ? 15.610 -12.256 -14.223 1.00 94.69 205 PRO A N 1
ATOM 1601 C CA . PRO A 1 205 ? 16.296 -11.263 -15.058 1.00 94.69 205 PRO A CA 1
ATOM 1602 C C . PRO A 1 205 ? 17.105 -11.880 -16.209 1.00 94.69 205 PRO A C 1
ATOM 1604 O O . PRO A 1 205 ? 17.163 -11.326 -17.304 1.00 94.69 205 PRO A O 1
ATOM 1607 N N . ARG A 1 206 ? 17.719 -13.051 -15.975 1.00 93.44 206 ARG A N 1
ATOM 1608 C CA . ARG A 1 206 ? 18.542 -13.761 -16.969 1.00 93.44 206 ARG A CA 1
ATOM 1609 C C . ARG A 1 206 ? 17.748 -14.444 -18.082 1.00 93.44 206 ARG A C 1
ATOM 1611 O O . ARG A 1 206 ? 18.337 -14.742 -19.114 1.00 93.44 206 ARG A O 1
ATOM 1618 N N . SER A 1 207 ? 16.444 -14.658 -17.899 1.00 92.06 207 SER A N 1
ATOM 1619 C CA . SER A 1 207 ? 15.571 -15.162 -18.969 1.00 92.06 207 SER A CA 1
ATOM 1620 C C . SER A 1 207 ? 15.288 -14.089 -20.026 1.00 92.06 207 SER A C 1
ATOM 1622 O O . SER A 1 207 ? 15.206 -14.397 -21.207 1.00 92.06 207 SER A O 1
ATOM 1624 N N . ILE A 1 208 ? 15.223 -12.822 -19.604 1.00 91.31 208 ILE A N 1
ATOM 1625 C CA . ILE A 1 208 ? 15.008 -11.663 -20.480 1.00 91.31 208 ILE A CA 1
ATOM 1626 C C . ILE A 1 208 ? 16.348 -11.153 -21.024 1.00 91.31 208 ILE A C 1
ATOM 1628 O O . ILE A 1 208 ? 16.483 -10.819 -22.199 1.00 91.31 208 ILE A O 1
ATOM 1632 N N . ARG A 1 209 ? 17.368 -11.081 -20.161 1.00 90.25 209 ARG A N 1
ATOM 1633 C CA . ARG A 1 209 ? 18.710 -10.607 -20.509 1.00 90.25 209 ARG A CA 1
ATOM 1634 C C . ARG A 1 209 ? 19.767 -11.568 -19.951 1.00 90.25 209 ARG A C 1
ATOM 1636 O O . ARG A 1 209 ? 20.139 -11.414 -18.786 1.00 90.25 209 ARG A O 1
ATOM 1643 N N . PRO A 1 210 ? 20.302 -12.510 -20.752 1.00 90.19 210 PRO A N 1
ATOM 1644 C CA . PRO A 1 210 ? 21.238 -13.547 -20.288 1.00 90.19 210 PRO A CA 1
ATOM 1645 C C . PRO A 1 210 ? 22.443 -13.028 -19.485 1.00 90.19 210 PRO A C 1
ATOM 1647 O O . PRO A 1 210 ? 22.887 -13.653 -18.525 1.00 90.19 210 PRO A O 1
ATOM 1650 N N . GLN A 1 211 ? 22.932 -11.841 -19.840 1.00 86.81 211 GLN A N 1
ATOM 1651 C CA . GLN A 1 211 ? 24.045 -11.124 -19.219 1.00 86.81 211 GLN A CA 1
ATOM 1652 C C . GLN A 1 211 ? 23.637 -10.210 -18.046 1.00 86.81 211 GLN A C 1
ATOM 1654 O O . GLN A 1 211 ? 24.419 -9.351 -17.640 1.00 86.81 211 GLN A O 1
ATOM 1659 N N . SER A 1 212 ? 22.412 -10.328 -17.525 1.00 89.00 212 SER A N 1
ATOM 1660 C CA . SER A 1 212 ? 21.943 -9.513 -16.401 1.00 89.00 212 SER A CA 1
ATOM 1661 C C . SER A 1 212 ? 22.745 -9.794 -15.127 1.00 89.00 212 SER A C 1
ATOM 1663 O O . SER A 1 212 ? 22.921 -10.946 -14.714 1.00 89.00 212 SER A O 1
ATOM 1665 N N . HIS A 1 213 ? 23.192 -8.714 -14.484 1.00 88.44 213 HIS A N 1
ATOM 1666 C CA . HIS A 1 213 ? 23.837 -8.751 -13.171 1.00 88.44 213 HIS A CA 1
ATOM 1667 C C . HIS A 1 213 ? 22.826 -8.826 -12.024 1.00 88.44 213 HIS A C 1
ATOM 1669 O O . HIS A 1 213 ? 23.184 -9.276 -10.938 1.00 88.44 213 HIS A O 1
ATOM 1675 N N . MET A 1 214 ? 21.570 -8.424 -12.256 1.00 92.38 214 MET A N 1
ATOM 1676 C CA . MET A 1 214 ? 20.517 -8.575 -11.257 1.00 92.38 214 MET A CA 1
ATOM 1677 C C . MET A 1 214 ? 20.223 -10.074 -11.068 1.00 92.38 214 MET A C 1
ATOM 1679 O O . MET A 1 214 ? 19.931 -10.758 -12.055 1.00 92.38 214 MET A O 1
ATOM 1683 N N . PRO A 1 215 ? 20.319 -10.614 -9.841 1.00 92.44 215 PRO A N 1
ATOM 1684 C CA . PRO A 1 215 ? 19.987 -12.009 -9.576 1.00 92.44 215 PRO A CA 1
ATOM 1685 C C . PRO A 1 215 ? 18.466 -12.216 -9.526 1.00 92.44 215 PRO A C 1
ATOM 1687 O O . PRO A 1 215 ? 17.710 -11.279 -9.279 1.00 92.44 215 PRO A O 1
ATOM 1690 N N . ALA A 1 216 ? 18.017 -13.462 -9.692 1.00 94.81 216 ALA A N 1
ATOM 1691 C CA . ALA A 1 216 ? 16.654 -13.856 -9.337 1.00 94.81 216 ALA A CA 1
ATOM 1692 C C . ALA A 1 216 ? 16.522 -13.871 -7.801 1.00 94.81 216 ALA A C 1
ATOM 1694 O O . ALA A 1 216 ? 17.006 -14.787 -7.131 1.00 94.81 216 ALA A O 1
ATOM 1695 N N . VAL A 1 217 ? 15.937 -12.811 -7.235 1.00 94.19 217 VAL A N 1
ATOM 1696 C CA . VAL A 1 217 ? 15.943 -12.545 -5.779 1.00 94.19 217 VAL A CA 1
ATOM 1697 C C . VAL A 1 217 ? 14.907 -13.351 -4.986 1.00 94.19 217 VAL A C 1
ATOM 1699 O O . VAL A 1 217 ? 15.003 -13.439 -3.753 1.00 94.19 217 VAL A O 1
ATOM 1702 N N . PHE A 1 218 ? 13.939 -13.954 -5.674 1.00 96.12 218 PHE A N 1
ATOM 1703 C CA . PHE A 1 218 ? 12.944 -14.864 -5.112 1.00 96.12 218 PHE A CA 1
ATOM 1704 C C . PHE A 1 218 ? 13.120 -16.267 -5.691 1.00 96.12 218 PHE A C 1
ATOM 1706 O O . PHE A 1 218 ? 13.574 -16.426 -6.818 1.00 96.12 218 PHE A O 1
ATOM 1713 N N . GLN A 1 219 ? 12.807 -17.273 -4.878 1.00 92.75 219 GLN A N 1
ATOM 1714 C CA . GLN A 1 219 ? 12.904 -18.698 -5.189 1.00 92.75 219 GLN A CA 1
ATOM 1715 C C . GLN A 1 219 ? 11.728 -19.403 -4.501 1.00 92.75 219 GLN A C 1
ATOM 1717 O O . GLN A 1 219 ? 11.268 -18.913 -3.466 1.00 92.75 219 GLN A O 1
ATOM 1722 N N . GLY A 1 220 ? 11.301 -20.551 -5.029 1.00 94.19 220 GLY A N 1
ATOM 1723 C CA . GLY A 1 220 ? 10.172 -21.325 -4.501 1.00 94.19 220 GLY A CA 1
ATOM 1724 C C . GLY A 1 220 ? 8.846 -21.032 -5.206 1.00 94.19 220 GLY A C 1
ATOM 1725 O O . GLY A 1 220 ? 8.786 -20.216 -6.122 1.00 94.19 220 GLY A O 1
ATOM 1726 N N . GLU A 1 221 ? 7.794 -21.726 -4.776 1.00 94.06 221 GLU A N 1
ATOM 1727 C CA . GLU A 1 221 ? 6.464 -21.699 -5.409 1.00 94.06 221 GLU A CA 1
ATOM 1728 C C . GLU A 1 221 ? 5.795 -20.315 -5.351 1.00 94.06 221 GLU A C 1
ATOM 1730 O O . GLU A 1 221 ? 5.021 -19.966 -6.233 1.00 94.06 221 GLU A O 1
ATOM 1735 N N . ASP A 1 222 ? 6.151 -19.485 -4.367 1.00 95.88 222 ASP A N 1
ATOM 1736 C CA . ASP A 1 222 ? 5.609 -18.135 -4.176 1.00 95.88 222 ASP A CA 1
ATOM 1737 C C . ASP A 1 222 ? 6.457 -17.024 -4.835 1.00 95.88 222 ASP A C 1
ATOM 1739 O O . ASP A 1 222 ? 6.235 -15.831 -4.604 1.00 95.88 222 ASP A O 1
ATOM 1743 N N . ALA A 1 223 ? 7.458 -17.380 -5.651 1.00 97.06 223 ALA A N 1
ATOM 1744 C CA . ALA A 1 223 ? 8.374 -16.409 -6.249 1.00 97.06 223 ALA A CA 1
ATOM 1745 C C . ALA A 1 223 ? 7.670 -15.424 -7.197 1.00 97.06 223 ALA A C 1
ATOM 1747 O O . ALA A 1 223 ? 7.991 -14.232 -7.182 1.00 97.06 223 ALA A O 1
ATOM 1748 N N . GLU A 1 224 ? 6.707 -15.903 -7.987 1.00 97.00 224 GLU A N 1
ATOM 1749 C CA . GLU A 1 224 ? 5.930 -15.073 -8.916 1.00 97.00 224 GLU A CA 1
ATOM 1750 C C . GLU A 1 224 ? 5.078 -14.048 -8.163 1.00 97.00 224 GLU A C 1
ATOM 1752 O O . GLU A 1 224 ? 5.125 -12.854 -8.463 1.00 97.00 224 GLU A O 1
ATOM 1757 N N . GLU A 1 225 ? 4.384 -14.490 -7.114 1.00 96.81 225 GLU A N 1
ATOM 1758 C CA . GLU A 1 225 ? 3.566 -13.636 -6.252 1.00 96.81 225 GLU A CA 1
ATOM 1759 C C . GLU A 1 225 ? 4.417 -12.563 -5.553 1.00 96.81 225 GLU A C 1
ATOM 1761 O O . GLU A 1 225 ? 4.068 -11.380 -5.527 1.00 96.81 225 GLU A O 1
ATOM 1766 N N . LYS A 1 226 ? 5.585 -12.940 -5.018 1.00 97.62 226 LYS A N 1
ATOM 1767 C CA . LYS A 1 226 ? 6.523 -11.990 -4.397 1.00 97.62 226 LYS A CA 1
ATOM 1768 C C . LYS A 1 226 ? 7.040 -10.959 -5.398 1.00 97.62 226 LYS A C 1
ATOM 1770 O O . LYS A 1 226 ? 7.129 -9.776 -5.059 1.00 97.62 226 LYS A O 1
ATOM 1775 N N . ALA A 1 227 ? 7.370 -11.384 -6.617 1.00 97.75 227 ALA A N 1
ATOM 1776 C CA . ALA A 1 227 ? 7.808 -10.487 -7.681 1.00 97.75 227 ALA A CA 1
ATOM 1777 C C . ALA A 1 227 ? 6.693 -9.508 -8.088 1.00 97.75 227 ALA A C 1
ATOM 1779 O O . ALA A 1 227 ? 6.958 -8.310 -8.215 1.00 97.75 227 ALA A O 1
ATOM 1780 N N . ALA A 1 228 ? 5.452 -9.988 -8.202 1.00 97.00 228 ALA A N 1
ATOM 1781 C CA . ALA A 1 228 ? 4.280 -9.160 -8.475 1.00 97.00 228 ALA A CA 1
ATOM 1782 C C . ALA A 1 228 ? 4.028 -8.128 -7.363 1.00 97.00 228 ALA A C 1
ATOM 1784 O O . ALA A 1 228 ? 3.815 -6.953 -7.656 1.00 97.00 228 ALA A O 1
ATOM 1785 N N . HIS A 1 229 ? 4.146 -8.518 -6.089 1.00 97.62 229 HIS A N 1
ATOM 1786 C CA . HIS A 1 229 ? 4.047 -7.593 -4.957 1.00 97.62 229 HIS A CA 1
ATOM 1787 C C . HIS A 1 229 ? 5.101 -6.478 -5.014 1.00 97.62 229 HIS A C 1
ATOM 1789 O O . HIS A 1 229 ? 4.778 -5.304 -4.820 1.00 97.62 229 HIS A O 1
ATOM 1795 N N . VAL A 1 230 ? 6.365 -6.819 -5.296 1.00 97.56 230 VAL A N 1
ATOM 1796 C CA . VAL A 1 230 ? 7.428 -5.813 -5.462 1.00 97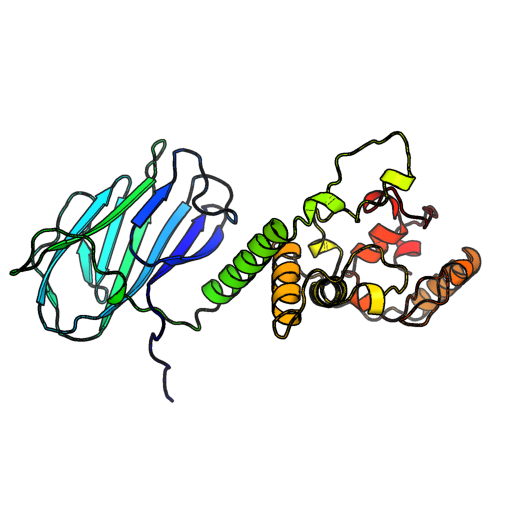.56 230 VAL A CA 1
ATOM 1797 C C . VAL A 1 230 ? 7.126 -4.890 -6.638 1.00 97.56 230 VAL A C 1
ATOM 1799 O O . VAL A 1 230 ? 7.232 -3.676 -6.485 1.00 97.56 230 VAL A O 1
ATOM 1802 N N . ALA A 1 231 ? 6.719 -5.438 -7.784 1.00 96.31 231 ALA A N 1
ATOM 1803 C CA . ALA A 1 231 ? 6.364 -4.649 -8.958 1.00 96.31 231 ALA A CA 1
ATOM 1804 C C . ALA A 1 231 ? 5.202 -3.684 -8.676 1.00 96.31 231 ALA A C 1
ATOM 1806 O O . ALA A 1 231 ? 5.307 -2.505 -9.003 1.00 96.31 231 ALA A O 1
ATOM 1807 N N . ALA A 1 232 ? 4.148 -4.145 -7.997 1.00 95.06 232 ALA A N 1
ATOM 1808 C CA . ALA A 1 232 ? 3.017 -3.313 -7.595 1.00 95.06 232 ALA A CA 1
ATOM 1809 C C . ALA A 1 232 ? 3.448 -2.164 -6.671 1.00 95.06 232 ALA A C 1
ATOM 1811 O O . ALA A 1 232 ? 3.021 -1.027 -6.858 1.00 95.06 232 ALA A O 1
ATOM 1812 N N . TYR A 1 233 ? 4.336 -2.433 -5.707 1.00 95.62 233 TYR A N 1
ATOM 1813 C CA . TYR A 1 233 ? 4.892 -1.392 -4.841 1.00 95.62 233 TYR A CA 1
ATOM 1814 C C . TYR A 1 233 ? 5.752 -0.379 -5.606 1.00 95.62 233 TYR A C 1
ATOM 1816 O O . TYR A 1 233 ? 5.597 0.822 -5.406 1.00 95.62 233 TYR A O 1
ATOM 1824 N N . LEU A 1 234 ? 6.635 -0.841 -6.495 1.00 93.81 234 LEU A N 1
ATOM 1825 C CA . LEU A 1 234 ? 7.486 0.032 -7.312 1.00 93.81 234 LEU A CA 1
ATOM 1826 C C . LEU A 1 234 ? 6.683 0.869 -8.318 1.00 93.81 234 LEU A C 1
ATOM 1828 O O . LEU A 1 234 ? 7.106 1.966 -8.681 1.00 93.81 234 LEU A O 1
ATOM 1832 N N . ALA A 1 235 ? 5.529 0.360 -8.745 1.00 92.44 235 ALA A N 1
ATOM 1833 C CA . ALA A 1 235 ? 4.598 1.065 -9.611 1.00 92.44 235 ALA A CA 1
ATOM 1834 C C . ALA A 1 235 ? 3.627 1.995 -8.864 1.00 92.44 235 ALA A C 1
ATOM 1836 O O . ALA A 1 235 ? 2.901 2.768 -9.492 1.00 92.44 235 ALA A O 1
ATOM 1837 N N . ALA A 1 236 ? 3.590 1.934 -7.531 1.00 89.50 236 ALA A N 1
ATOM 1838 C CA . ALA A 1 236 ? 2.611 2.661 -6.739 1.00 89.50 236 ALA A CA 1
ATOM 1839 C C . ALA A 1 236 ? 2.725 4.178 -6.939 1.00 89.50 236 ALA A C 1
ATOM 1841 O O . ALA A 1 236 ? 3.810 4.755 -6.902 1.00 89.50 236 ALA A O 1
ATOM 1842 N N . GLY A 1 237 ? 1.576 4.836 -7.116 1.00 77.56 237 GLY A N 1
ATOM 1843 C CA . GLY A 1 237 ? 1.506 6.286 -7.305 1.00 77.56 237 GLY A CA 1
ATOM 1844 C C . GLY A 1 237 ? 1.915 6.774 -8.696 1.00 77.56 237 GLY A C 1
ATOM 1845 O O . GLY A 1 237 ? 1.953 7.983 -8.896 1.00 77.56 237 GLY A O 1
ATOM 1846 N N . SER A 1 238 ? 2.199 5.865 -9.634 1.00 81.31 238 SER A N 1
ATOM 1847 C CA . SER A 1 238 ? 2.298 6.191 -11.059 1.00 81.31 238 SER A CA 1
ATOM 1848 C C . SER A 1 238 ? 0.946 5.953 -11.719 1.00 81.31 238 SER A C 1
ATOM 1850 O O . SER A 1 238 ? 0.311 4.930 -11.448 1.00 81.31 238 SER A O 1
ATOM 1852 N N . ASP A 1 239 ? 0.514 6.870 -12.579 1.00 68.12 239 ASP A N 1
ATOM 1853 C CA . ASP A 1 239 ? -0.625 6.593 -13.444 1.00 68.12 239 ASP A CA 1
ATOM 1854 C C . ASP A 1 239 ? -0.151 5.654 -14.559 1.00 68.12 239 ASP A C 1
ATOM 1856 O O . ASP A 1 239 ? 0.843 5.962 -15.226 1.00 68.12 239 ASP A O 1
ATOM 1860 N N . PRO A 1 240 ? -0.790 4.485 -14.756 1.00 61.59 240 PRO A N 1
ATOM 1861 C CA . PRO A 1 240 ? -0.527 3.703 -15.950 1.00 61.59 240 PRO A CA 1
ATOM 1862 C C . PRO A 1 240 ? -0.884 4.595 -17.138 1.00 61.59 240 PRO A C 1
ATOM 1864 O O . PRO A 1 240 ? -2.011 5.086 -17.224 1.00 61.59 240 PRO A O 1
ATOM 1867 N N . GLY A 1 241 ? 0.088 4.850 -18.017 1.00 60.94 241 GLY A N 1
ATOM 1868 C CA . GLY A 1 241 ? -0.169 5.625 -19.225 1.00 60.94 241 GLY A CA 1
ATOM 1869 C C . GLY A 1 241 ? -1.318 5.000 -20.018 1.00 60.94 241 GLY A C 1
ATOM 1870 O O . GLY A 1 241 ? -1.612 3.806 -19.881 1.00 60.94 241 GLY A O 1
ATOM 1871 N N . SER A 1 242 ? -1.998 5.801 -20.839 1.00 61.78 242 SER A N 1
ATOM 1872 C CA . SER A 1 242 ? -3.025 5.278 -21.743 1.00 61.78 242 SER A CA 1
ATOM 1873 C C . SER A 1 242 ? -2.466 4.149 -22.613 1.00 61.78 242 SER A C 1
ATOM 1875 O O . SER A 1 242 ? -1.262 4.069 -22.838 1.00 61.78 242 SER A O 1
ATOM 1877 N N . ALA A 1 243 ? -3.331 3.269 -23.121 1.00 66.06 243 ALA A N 1
ATOM 1878 C CA . ALA A 1 243 ? -2.900 2.259 -24.084 1.00 66.06 243 ALA A CA 1
ATOM 1879 C C . ALA A 1 243 ? -2.123 2.914 -25.240 1.00 66.06 243 ALA A C 1
ATOM 1881 O O . ALA A 1 243 ? -2.521 3.981 -25.715 1.00 66.06 243 ALA A O 1
ATOM 1882 N N . ASP A 1 244 ? -1.037 2.271 -25.676 1.00 67.75 244 ASP A N 1
ATOM 1883 C CA . ASP A 1 244 ? -0.227 2.782 -26.779 1.00 67.75 244 ASP A CA 1
ATOM 1884 C C . ASP A 1 244 ? -1.110 2.871 -28.032 1.00 67.75 244 ASP A C 1
ATOM 1886 O O . ASP A 1 244 ? -1.675 1.850 -28.452 1.00 67.75 244 ASP A O 1
ATOM 1890 N N . PRO A 1 245 ? -1.274 4.057 -28.644 1.00 69.81 245 PRO A N 1
ATOM 1891 C CA . PRO A 1 245 ? -1.949 4.137 -29.925 1.00 69.81 245 PRO A CA 1
ATOM 1892 C C . PRO A 1 245 ? -1.141 3.344 -30.955 1.00 69.81 245 PRO A C 1
ATOM 1894 O O . PRO A 1 245 ? 0.091 3.378 -30.960 1.00 69.81 245 PRO A O 1
ATOM 1897 N N . LEU A 1 246 ? -1.833 2.633 -31.850 1.00 75.56 246 LEU A N 1
ATOM 1898 C CA . LEU A 1 246 ? -1.158 1.977 -32.966 1.00 75.56 246 LEU A CA 1
ATOM 1899 C C . LEU A 1 246 ? -0.408 3.039 -33.785 1.00 75.56 246 LEU A C 1
ATOM 1901 O O . LEU A 1 246 ? -1.019 4.042 -34.167 1.00 75.56 246 LEU A O 1
ATOM 1905 N N . PRO A 1 247 ? 0.893 2.850 -34.053 1.00 80.38 247 PRO A N 1
ATOM 1906 C CA . PRO A 1 247 ? 1.665 3.850 -34.764 1.00 80.38 247 PRO A CA 1
ATOM 1907 C C . PRO A 1 247 ? 1.208 3.936 -36.222 1.00 80.38 247 PRO A C 1
ATOM 1909 O O . PRO A 1 247 ? 0.927 2.932 -36.880 1.00 80.38 247 PRO A O 1
ATOM 1912 N N . GLU A 1 248 ? 1.150 5.160 -36.736 1.00 89.69 248 GLU A N 1
ATOM 1913 C CA . GLU A 1 248 ? 0.860 5.424 -38.142 1.00 89.69 248 GLU A CA 1
ATOM 1914 C C . GLU A 1 248 ? 1.982 4.885 -39.035 1.00 89.69 248 GLU A C 1
ATOM 1916 O O . GLU A 1 248 ? 3.159 4.924 -38.676 1.00 89.69 248 GLU A O 1
ATOM 1921 N N . LYS A 1 249 ? 1.634 4.419 -40.239 1.00 92.00 249 LYS A N 1
ATOM 1922 C CA . LYS A 1 249 ? 2.600 3.808 -41.168 1.00 92.00 249 LYS A CA 1
ATOM 1923 C C . LYS A 1 249 ? 3.796 4.719 -41.468 1.00 92.00 249 LYS A C 1
ATOM 1925 O O . LYS A 1 249 ? 4.930 4.256 -41.448 1.00 92.00 249 LYS A O 1
ATOM 1930 N N . GLU A 1 250 ? 3.537 6.000 -41.720 1.00 92.44 250 GLU A N 1
ATOM 1931 C CA . GLU A 1 250 ? 4.575 6.995 -42.009 1.00 92.44 250 GLU A CA 1
ATOM 1932 C C . GLU A 1 250 ? 5.555 7.152 -40.838 1.00 92.44 250 GLU A C 1
ATOM 1934 O O . GLU A 1 250 ? 6.768 7.214 -41.036 1.00 92.44 250 GLU A O 1
ATOM 1939 N N . ARG A 1 251 ? 5.038 7.118 -39.604 1.00 90.44 251 ARG A N 1
ATOM 1940 C CA . ARG A 1 251 ? 5.847 7.174 -38.386 1.00 90.44 251 ARG A CA 1
ATOM 1941 C C . ARG A 1 251 ? 6.769 5.961 -38.276 1.00 90.44 251 ARG A C 1
ATOM 1943 O O . ARG A 1 251 ? 7.967 6.137 -38.093 1.00 90.44 251 ARG A O 1
ATOM 1950 N N . VAL A 1 252 ? 6.239 4.758 -38.506 1.00 92.25 252 VAL A N 1
ATOM 1951 C CA . VAL A 1 252 ? 7.028 3.513 -38.508 1.00 92.25 252 VAL A CA 1
ATOM 1952 C C . VAL A 1 252 ? 8.123 3.536 -39.584 1.00 92.25 252 VAL A C 1
ATOM 1954 O O . VAL A 1 252 ? 9.250 3.101 -39.341 1.00 92.25 252 VAL A O 1
ATOM 1957 N N . GLU A 1 253 ? 7.826 4.052 -40.779 1.00 95.31 253 GLU A N 1
ATOM 1958 C CA . GLU A 1 253 ? 8.808 4.182 -41.867 1.00 95.31 253 GLU A CA 1
ATOM 1959 C C . GLU A 1 253 ? 9.924 5.187 -41.528 1.00 95.31 253 GLU A C 1
ATOM 1961 O O . GLU A 1 253 ? 11.106 4.925 -41.807 1.00 95.31 253 GLU A O 1
ATOM 1966 N N . LYS A 1 254 ? 9.571 6.306 -40.879 1.00 94.69 254 LYS A N 1
ATOM 1967 C CA . LYS A 1 254 ? 10.529 7.289 -40.356 1.00 94.69 254 LYS A CA 1
ATOM 1968 C C . LYS A 1 254 ? 11.421 6.663 -39.279 1.00 94.69 254 LYS A C 1
ATOM 1970 O O . LYS A 1 254 ? 12.644 6.670 -39.444 1.00 94.69 254 LYS A O 1
ATOM 1975 N N . GLY A 1 255 ? 10.837 6.034 -38.258 1.00 93.62 255 GLY A N 1
ATOM 1976 C CA . GLY A 1 255 ? 11.569 5.359 -37.182 1.00 93.62 255 GLY A CA 1
ATOM 1977 C C . GLY A 1 255 ? 12.500 4.263 -37.703 1.00 93.62 255 GLY A C 1
ATOM 1978 O O . GLY A 1 255 ? 13.677 4.203 -37.348 1.00 93.62 255 GLY A O 1
ATOM 1979 N N . GLY A 1 256 ? 12.043 3.455 -38.667 1.00 94.69 256 GLY A N 1
ATOM 1980 C CA . GLY A 1 256 ? 12.872 2.443 -39.333 1.00 94.69 256 GLY A CA 1
ATOM 1981 C C . GLY A 1 256 ? 14.039 3.021 -40.149 1.00 94.69 256 GLY A C 1
ATOM 1982 O O . GLY A 1 256 ? 15.055 2.351 -40.366 1.00 94.69 256 GLY A O 1
ATOM 1983 N N . THR A 1 257 ? 13.933 4.269 -40.607 1.00 96.12 257 THR A N 1
ATOM 1984 C CA . THR A 1 257 ? 15.037 4.985 -41.259 1.00 96.12 257 THR A CA 1
ATOM 1985 C C . THR A 1 257 ? 16.049 5.481 -40.231 1.00 96.12 257 THR A C 1
ATOM 1987 O O . THR A 1 257 ? 17.239 5.206 -40.398 1.00 96.12 257 THR A O 1
ATOM 1990 N N . ILE A 1 258 ? 15.587 6.089 -39.134 1.00 95.50 258 ILE A N 1
ATOM 1991 C CA . ILE A 1 258 ? 16.439 6.519 -38.012 1.00 95.50 258 ILE A CA 1
ATOM 1992 C C . ILE A 1 258 ? 17.185 5.317 -37.419 1.00 95.50 258 ILE A C 1
ATOM 1994 O O . ILE A 1 258 ? 18.409 5.345 -37.295 1.00 95.50 258 ILE A O 1
ATOM 1998 N N . PHE A 1 259 ? 16.485 4.209 -37.159 1.00 95.12 259 PHE A N 1
ATOM 1999 C CA . PHE A 1 259 ? 17.060 2.979 -36.606 1.00 95.12 259 PHE A CA 1
ATOM 2000 C C . PHE A 1 259 ? 18.235 2.441 -37.441 1.00 95.12 259 PHE A C 1
ATOM 2002 O O . PHE A 1 259 ? 19.227 1.942 -36.900 1.00 95.12 259 PHE A O 1
ATOM 2009 N N . ARG A 1 260 ? 18.145 2.554 -38.774 1.00 94.50 260 ARG A N 1
ATOM 2010 C CA . ARG A 1 260 ? 19.226 2.169 -39.695 1.00 94.50 260 ARG A CA 1
ATOM 2011 C C . ARG A 1 260 ? 20.360 3.190 -39.710 1.00 94.50 260 ARG A C 1
ATOM 2013 O O . ARG A 1 260 ? 21.516 2.785 -39.649 1.00 94.50 260 ARG A O 1
ATOM 2020 N N . GLN A 1 261 ? 20.044 4.482 -39.777 1.00 95.06 261 GLN A N 1
ATOM 2021 C CA . GLN A 1 261 ? 21.038 5.563 -39.819 1.00 95.06 261 GLN A CA 1
ATOM 2022 C C . GLN A 1 261 ? 21.906 5.604 -38.558 1.00 95.06 261 GLN A C 1
ATOM 2024 O O . GLN A 1 261 ? 23.117 5.771 -38.657 1.00 95.06 261 GLN A O 1
ATOM 2029 N N . GLN A 1 262 ? 21.304 5.365 -37.391 1.00 95.25 262 GLN A N 1
ATOM 2030 C CA . GLN A 1 262 ? 22.003 5.308 -36.103 1.00 95.25 262 GLN A CA 1
ATOM 2031 C C . GLN A 1 262 ? 22.645 3.940 -35.825 1.00 95.25 262 GLN A C 1
ATOM 2033 O O . GLN A 1 262 ? 23.242 3.724 -34.771 1.00 95.25 262 GLN A O 1
ATOM 2038 N N . ASN A 1 263 ? 22.542 3.004 -36.777 1.00 94.50 263 ASN A N 1
ATOM 2039 C CA . ASN A 1 263 ? 23.112 1.663 -36.704 1.00 94.50 263 ASN A CA 1
ATOM 2040 C C . ASN A 1 263 ? 22.716 0.902 -35.421 1.00 94.50 263 ASN A C 1
ATOM 2042 O O . ASN A 1 263 ? 23.525 0.173 -34.836 1.00 94.50 263 ASN A O 1
ATOM 2046 N N . CYS A 1 264 ? 21.457 1.041 -34.985 1.00 95.06 264 CYS A N 1
ATOM 2047 C CA . CYS A 1 264 ? 20.947 0.447 -33.744 1.00 95.06 264 CYS A CA 1
ATOM 2048 C C . CYS A 1 264 ? 21.140 -1.078 -33.708 1.00 95.06 264 CYS A C 1
ATOM 2050 O O . CYS A 1 264 ? 21.410 -1.658 -32.654 1.00 95.06 264 CYS A O 1
ATOM 2052 N N . ILE A 1 265 ? 21.080 -1.731 -34.875 1.00 94.12 265 ILE A N 1
ATOM 2053 C CA . ILE A 1 265 ? 21.253 -3.180 -35.037 1.00 94.12 265 ILE A CA 1
ATOM 2054 C C . ILE A 1 265 ? 22.643 -3.681 -34.599 1.00 94.12 265 ILE A C 1
ATOM 2056 O O . ILE A 1 265 ? 22.791 -4.855 -34.262 1.00 94.12 265 ILE A O 1
ATOM 2060 N N . SER A 1 266 ? 23.656 -2.809 -34.540 1.00 93.25 266 SER A N 1
ATOM 2061 C CA . SER A 1 266 ? 24.987 -3.167 -34.026 1.00 93.25 266 SER A CA 1
ATOM 2062 C C . SER A 1 266 ? 24.961 -3.559 -32.543 1.00 93.25 266 SER A C 1
ATOM 2064 O O . SER A 1 266 ? 25.703 -4.448 -32.120 1.00 93.25 266 SER A O 1
ATOM 2066 N N . CYS A 1 267 ? 24.052 -2.957 -31.771 1.00 94.38 267 CYS A N 1
ATOM 2067 C CA . CYS A 1 267 ? 23.870 -3.194 -30.340 1.00 94.38 267 CYS A CA 1
ATOM 2068 C C . CYS A 1 267 ? 22.570 -3.940 -30.010 1.00 94.38 267 CYS A C 1
ATOM 2070 O O . CYS A 1 267 ? 22.471 -4.527 -28.934 1.00 94.38 267 CYS A O 1
ATOM 2072 N N . HIS A 1 268 ? 21.589 -3.949 -30.911 1.00 95.50 268 HIS A N 1
ATOM 2073 C CA . HIS A 1 268 ? 20.265 -4.520 -30.673 1.00 95.50 268 HIS A CA 1
ATOM 2074 C C . HIS A 1 268 ? 19.905 -5.634 -31.656 1.00 95.50 268 HIS A C 1
ATOM 2076 O O . HIS A 1 268 ? 20.362 -5.627 -32.797 1.00 95.50 268 HIS A O 1
ATOM 2082 N N . THR A 1 269 ? 19.080 -6.587 -31.225 1.00 94.81 269 THR A N 1
ATOM 2083 C CA . THR A 1 269 ? 18.375 -7.546 -32.098 1.00 94.81 269 THR A CA 1
ATOM 2084 C C . THR A 1 269 ? 16.883 -7.207 -32.114 1.00 94.81 269 THR A C 1
ATOM 2086 O O . THR A 1 269 ? 16.389 -6.548 -31.200 1.00 94.81 269 THR A O 1
ATOM 2089 N N . LEU A 1 270 ? 16.159 -7.634 -33.153 1.00 92.69 270 LEU A N 1
ATOM 2090 C CA . LEU A 1 270 ? 14.697 -7.470 -33.220 1.00 92.69 270 LEU A CA 1
ATOM 2091 C C . LEU A 1 270 ? 13.934 -8.600 -32.506 1.00 92.69 270 LEU A C 1
ATOM 2093 O O . LEU A 1 270 ? 12.732 -8.496 -32.297 1.00 92.69 270 LEU A O 1
ATOM 2097 N N . GLU A 1 271 ? 14.647 -9.647 -32.095 1.00 93.38 271 GLU A N 1
ATOM 2098 C CA . GLU A 1 271 ? 14.128 -10.734 -31.268 1.00 93.38 271 GLU A CA 1
ATOM 2099 C C . GLU A 1 271 ? 13.866 -10.274 -29.826 1.00 93.38 271 GLU A C 1
ATOM 2101 O O . GLU A 1 271 ? 14.424 -9.271 -29.368 1.00 93.38 271 GLU A O 1
ATOM 2106 N N . GLU A 1 272 ? 13.049 -11.026 -29.084 1.00 90.06 272 GLU A N 1
ATOM 2107 C CA . GLU A 1 272 ? 12.801 -10.767 -27.656 1.00 90.06 272 GLU A CA 1
ATOM 2108 C C . GLU A 1 272 ? 14.075 -10.960 -26.817 1.00 90.06 272 GLU A C 1
ATOM 2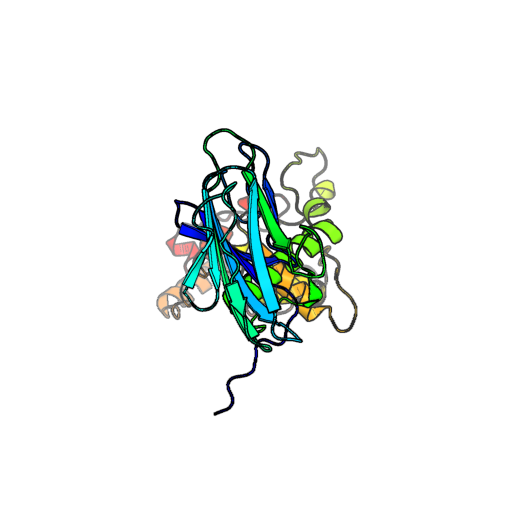110 O O . GLU A 1 272 ? 14.397 -10.134 -25.963 1.00 90.06 272 GLU A O 1
ATOM 2115 N N . ILE A 1 273 ? 14.847 -12.014 -27.106 1.00 90.56 273 ILE A N 1
ATOM 2116 C CA . ILE A 1 273 ? 16.116 -12.304 -26.430 1.00 90.56 273 ILE A CA 1
ATOM 2117 C C . ILE A 1 273 ? 17.283 -11.859 -27.317 1.00 90.56 273 ILE A C 1
ATOM 2119 O O . ILE A 1 273 ? 17.340 -12.134 -28.515 1.00 90.56 273 ILE A O 1
ATOM 2123 N N . GLY A 1 274 ? 18.236 -11.153 -26.709 1.00 89.50 274 GLY A N 1
ATOM 2124 C CA . GLY A 1 274 ? 19.449 -10.698 -27.384 1.00 89.50 274 GLY A CA 1
ATOM 2125 C C . GLY A 1 274 ? 20.446 -11.820 -27.688 1.00 89.50 274 GLY A C 1
ATOM 2126 O O . GLY A 1 274 ? 20.446 -12.871 -27.052 1.00 89.50 274 GLY A O 1
ATOM 2127 N N . GLU A 1 275 ? 21.362 -11.553 -28.618 1.00 86.75 275 GLU A N 1
ATOM 2128 C CA . GLU A 1 275 ? 22.450 -12.464 -28.981 1.00 86.75 275 GLU A CA 1
ATOM 2129 C C . GLU A 1 275 ? 23.808 -11.916 -28.508 1.00 86.75 275 GLU A C 1
ATOM 2131 O O . GLU A 1 275 ? 24.217 -10.799 -28.849 1.00 86.75 275 GLU A O 1
ATOM 2136 N N . GLY A 1 276 ? 24.539 -12.700 -27.710 1.00 87.31 276 GLY A N 1
ATOM 2137 C CA . GLY A 1 276 ? 25.853 -12.314 -27.193 1.00 87.31 276 GLY A CA 1
ATOM 2138 C C . GLY A 1 276 ? 25.805 -11.034 -26.347 1.00 87.31 276 GLY A C 1
ATOM 2139 O O . GLY A 1 276 ? 25.230 -11.010 -25.260 1.00 87.31 276 GLY A O 1
ATOM 2140 N N . LYS A 1 277 ? 26.449 -9.959 -26.822 1.00 85.38 277 LYS A N 1
ATOM 2141 C CA . LYS A 1 277 ? 26.430 -8.645 -26.147 1.00 85.38 277 LYS A CA 1
ATOM 2142 C C . LYS A 1 277 ? 25.240 -7.770 -26.554 1.00 85.38 277 LYS A C 1
ATOM 2144 O O . LYS A 1 277 ? 25.012 -6.758 -25.886 1.00 85.38 277 LYS A O 1
ATOM 2149 N N . ARG A 1 278 ? 24.510 -8.138 -27.613 1.00 91.56 278 ARG A N 1
ATOM 2150 C CA . ARG A 1 278 ? 23.382 -7.364 -28.141 1.00 91.56 278 ARG A CA 1
ATOM 2151 C C . ARG A 1 278 ? 22.143 -7.536 -27.260 1.00 91.56 278 ARG A C 1
ATOM 2153 O O . ARG A 1 278 ? 22.007 -8.533 -26.553 1.00 91.56 278 ARG A O 1
ATOM 2160 N N . ILE A 1 279 ? 21.260 -6.543 -27.269 1.00 92.19 279 ILE A N 1
ATOM 2161 C CA . ILE A 1 279 ? 20.029 -6.512 -26.465 1.00 92.19 279 ILE A CA 1
ATOM 2162 C C . ILE A 1 279 ? 18.818 -6.707 -27.385 1.00 92.19 279 ILE A C 1
ATOM 2164 O O . ILE A 1 279 ? 18.671 -5.966 -28.354 1.00 92.19 279 ILE A O 1
ATOM 2168 N N . GLY A 1 280 ? 17.947 -7.665 -27.067 1.00 94.00 280 GLY A N 1
ATOM 2169 C CA . GLY A 1 280 ? 16.682 -7.863 -27.776 1.00 94.00 280 GLY A CA 1
ATOM 2170 C C . GLY A 1 280 ? 15.713 -6.704 -27.564 1.00 94.00 280 GLY A C 1
ATOM 2171 O O . GLY A 1 280 ? 15.594 -6.184 -26.452 1.00 94.00 280 GLY A O 1
ATOM 2172 N N . LEU A 1 281 ? 15.068 -6.266 -28.644 1.00 93.88 281 LEU A N 1
ATOM 2173 C CA . LEU A 1 281 ? 14.030 -5.230 -28.639 1.00 93.88 281 LEU A CA 1
ATOM 2174 C C . LEU A 1 281 ? 12.626 -5.794 -28.887 1.00 93.88 281 LEU A C 1
ATOM 2176 O O . LEU A 1 281 ? 11.651 -5.043 -28.821 1.00 93.88 281 LEU A O 1
ATOM 2180 N N . GLY A 1 282 ? 12.500 -7.099 -29.141 1.00 91.25 282 GLY A N 1
ATOM 2181 C CA . GLY A 1 282 ? 11.200 -7.754 -29.234 1.00 91.25 282 GLY A CA 1
ATOM 2182 C C . GLY A 1 282 ? 10.389 -7.506 -27.960 1.00 91.25 282 GLY A C 1
ATOM 2183 O O . GLY A 1 282 ? 10.880 -7.688 -26.847 1.00 91.25 282 GLY A O 1
ATOM 2184 N N . GLY A 1 283 ? 9.158 -7.019 -28.116 1.00 87.75 283 GLY A N 1
ATOM 2185 C CA . GLY A 1 283 ? 8.284 -6.710 -26.984 1.00 87.75 283 GLY A CA 1
ATOM 2186 C C . GLY A 1 283 ? 8.662 -5.458 -26.181 1.00 87.75 283 GLY A C 1
ATOM 2187 O O . GLY A 1 283 ? 8.157 -5.298 -25.071 1.00 87.75 283 GLY A O 1
ATOM 2188 N N . VAL A 1 284 ? 9.498 -4.548 -26.705 1.00 90.88 284 VAL A N 1
ATOM 2189 C CA . VAL A 1 284 ? 9.872 -3.294 -26.012 1.00 90.88 284 VAL A CA 1
ATOM 2190 C C . VAL A 1 284 ? 8.663 -2.435 -25.604 1.00 90.88 284 VAL A C 1
ATOM 2192 O O . VAL A 1 284 ? 8.688 -1.829 -24.535 1.00 90.88 284 VAL A O 1
ATOM 2195 N N . GLY A 1 285 ? 7.566 -2.463 -26.370 1.00 88.06 285 GLY A N 1
ATOM 2196 C CA . GLY A 1 285 ? 6.308 -1.792 -26.000 1.00 88.06 285 GLY A CA 1
ATOM 2197 C C . GLY A 1 285 ? 5.633 -2.377 -24.749 1.00 88.06 285 GLY A C 1
ATOM 2198 O O . GLY A 1 285 ? 4.948 -1.674 -24.018 1.00 88.06 285 GLY A O 1
ATOM 2199 N N . MET A 1 286 ? 5.893 -3.648 -24.419 1.00 88.88 286 MET A N 1
ATOM 2200 C CA . MET A 1 286 ? 5.431 -4.252 -23.161 1.00 88.88 286 MET A CA 1
ATOM 2201 C C . MET A 1 286 ? 6.322 -3.893 -21.967 1.00 88.88 286 MET A C 1
ATOM 2203 O O . MET A 1 286 ? 5.984 -4.238 -20.837 1.00 88.88 286 MET A O 1
ATOM 2207 N N . LYS A 1 287 ? 7.477 -3.256 -22.196 1.00 92.31 287 LYS A N 1
ATOM 2208 C CA . LYS A 1 287 ? 8.410 -2.847 -21.143 1.00 92.31 287 LYS A CA 1
ATOM 2209 C C . LYS A 1 287 ? 8.126 -1.434 -20.657 1.00 92.31 287 LYS A C 1
ATOM 2211 O O . LYS A 1 287 ? 8.041 -1.224 -19.449 1.00 92.31 287 LYS A O 1
ATOM 2216 N N . PHE A 1 288 ? 8.064 -0.480 -21.578 1.00 91.75 288 PHE A N 1
ATOM 2217 C CA . PHE A 1 288 ? 7.953 0.936 -21.247 1.00 91.75 288 PHE A CA 1
ATOM 2218 C C . PHE A 1 288 ? 6.493 1.372 -21.127 1.00 91.75 288 PHE A C 1
ATOM 2220 O O . PHE A 1 288 ? 5.608 0.805 -21.769 1.00 91.75 288 PHE A O 1
ATOM 2227 N N . GLN A 1 289 ? 6.257 2.377 -20.287 1.00 89.44 289 GLN A N 1
ATOM 2228 C CA . GLN A 1 289 ? 5.063 3.212 -20.405 1.00 89.44 289 GLN A CA 1
ATOM 2229 C C . GLN A 1 289 ? 5.152 4.039 -21.709 1.00 89.44 289 GLN A C 1
ATOM 2231 O O . GLN A 1 289 ? 6.276 4.293 -22.154 1.00 89.44 289 GLN A O 1
ATOM 2236 N N . PRO A 1 290 ? 4.019 4.465 -22.302 1.00 77.44 290 PRO A N 1
ATOM 2237 C CA . PRO A 1 290 ? 3.969 5.091 -23.631 1.00 77.44 290 PRO A CA 1
ATOM 2238 C C . PRO A 1 290 ? 5.021 6.186 -23.871 1.00 77.44 290 PRO A C 1
ATOM 2240 O O . PRO A 1 290 ? 5.843 6.074 -24.779 1.00 77.44 290 PRO A O 1
ATOM 2243 N N . ASP A 1 291 ? 5.074 7.191 -22.995 1.00 84.12 291 ASP A N 1
ATOM 2244 C CA . ASP A 1 291 ? 5.970 8.346 -23.162 1.00 84.12 291 ASP A CA 1
ATOM 2245 C C . ASP A 1 291 ? 7.384 8.080 -22.623 1.00 84.12 291 ASP A C 1
ATOM 2247 O O . ASP A 1 291 ? 8.365 8.702 -23.029 1.00 84.12 291 ASP A O 1
ATOM 2251 N N . ALA A 1 292 ? 7.532 7.085 -21.748 1.00 89.75 292 ALA A N 1
ATOM 2252 C CA . ALA A 1 292 ? 8.803 6.795 -21.097 1.00 89.75 292 ALA A CA 1
ATOM 2253 C C . ALA A 1 292 ? 9.864 6.240 -22.054 1.00 89.75 292 ALA A C 1
ATOM 2255 O O . ALA A 1 292 ? 11.063 6.365 -21.788 1.00 89.75 292 ALA A O 1
ATOM 2256 N N . LEU A 1 293 ? 9.451 5.599 -23.155 1.00 90.38 293 LEU A N 1
ATOM 2257 C CA . LEU A 1 293 ? 10.396 5.187 -24.191 1.00 90.38 293 LEU A CA 1
ATOM 2258 C C . LEU A 1 293 ? 10.969 6.408 -24.919 1.00 90.38 293 LEU A C 1
ATOM 2260 O O . LEU A 1 293 ? 12.172 6.437 -25.165 1.00 90.38 293 LEU A O 1
ATOM 2264 N N . VAL A 1 294 ? 10.140 7.415 -25.204 1.00 90.50 294 VAL A N 1
ATOM 2265 C CA . VAL A 1 294 ? 10.565 8.666 -25.851 1.00 90.50 294 VAL A CA 1
ATOM 2266 C C . VAL A 1 294 ? 11.611 9.363 -24.983 1.00 90.50 294 VAL A C 1
ATOM 2268 O O . VAL A 1 294 ? 12.724 9.615 -25.447 1.00 90.50 294 VAL A O 1
ATOM 2271 N N . GLU A 1 295 ? 11.314 9.557 -23.694 1.00 90.12 295 GLU A N 1
ATOM 2272 C CA . GLU A 1 295 ? 12.256 10.144 -22.730 1.00 90.12 295 GLU A CA 1
ATOM 2273 C C . GLU A 1 295 ? 13.566 9.345 -22.644 1.00 90.12 295 GLU A C 1
ATOM 2275 O O . GLU A 1 295 ? 14.663 9.912 -22.626 1.00 90.12 295 GLU A O 1
ATOM 2280 N N . PHE A 1 296 ? 13.472 8.009 -22.624 1.00 91.50 296 PHE A N 1
ATOM 2281 C CA . PHE A 1 296 ? 14.645 7.138 -22.589 1.00 91.50 296 PHE A CA 1
ATOM 2282 C C . PHE A 1 296 ? 15.512 7.273 -23.844 1.00 91.50 296 PHE A C 1
ATOM 2284 O O . PHE A 1 296 ? 16.735 7.245 -23.727 1.00 91.50 296 PHE A O 1
ATOM 2291 N N . LEU A 1 297 ? 14.916 7.404 -25.031 1.00 92.19 297 LEU A N 1
ATOM 2292 C CA . LEU A 1 297 ? 15.657 7.557 -26.285 1.00 92.19 297 LEU A CA 1
ATOM 2293 C C . LEU A 1 297 ? 16.353 8.923 -26.394 1.00 92.19 297 LEU A C 1
ATOM 2295 O O . LEU A 1 297 ? 17.424 9.002 -26.998 1.00 92.19 297 LEU A O 1
ATOM 2299 N N . GLN A 1 298 ? 15.789 9.969 -25.785 1.00 92.25 298 GLN A N 1
ATOM 2300 C CA . GLN A 1 298 ? 16.390 11.308 -25.742 1.00 92.25 298 GLN A CA 1
ATOM 2301 C C . GLN A 1 298 ? 17.612 11.361 -24.810 1.00 92.25 298 GLN A C 1
ATOM 2303 O O . GLN A 1 298 ? 18.686 11.830 -25.207 1.00 92.25 298 GLN A O 1
ATOM 2308 N N . ASP A 1 299 ? 17.488 10.821 -23.594 1.00 90.38 299 ASP A N 1
ATOM 2309 C CA . ASP A 1 299 ? 18.592 10.745 -22.631 1.00 90.38 299 ASP A CA 1
ATOM 2310 C C . ASP A 1 299 ? 18.580 9.412 -21.859 1.00 90.38 299 ASP A C 1
ATOM 2312 O O . ASP A 1 299 ? 17.974 9.302 -20.792 1.00 90.38 299 ASP A O 1
ATOM 2316 N N . PRO A 1 300 ? 19.284 8.373 -22.346 1.00 88.50 300 PRO A N 1
ATOM 2317 C CA . PRO A 1 300 ? 19.379 7.101 -21.632 1.00 88.50 300 PRO A CA 1
ATOM 2318 C C . PRO A 1 300 ? 20.118 7.198 -20.285 1.00 88.50 300 PRO A C 1
ATOM 2320 O O . PRO A 1 300 ? 19.895 6.370 -19.391 1.00 88.50 300 PRO A O 1
ATOM 2323 N N . ALA A 1 301 ? 21.037 8.161 -20.135 1.00 85.88 301 ALA A N 1
ATOM 2324 C CA . ALA A 1 301 ? 21.930 8.263 -18.981 1.00 85.88 301 ALA A CA 1
ATOM 2325 C C . ALA A 1 301 ? 21.224 8.841 -17.748 1.00 85.88 301 ALA A C 1
ATOM 2327 O O . ALA A 1 301 ? 21.622 8.515 -16.624 1.00 85.88 301 ALA A O 1
ATOM 2328 N N . GLN A 1 302 ? 20.137 9.599 -17.942 1.00 85.06 302 GLN A N 1
ATOM 2329 C CA . GLN A 1 302 ? 19.310 10.138 -16.855 1.00 85.06 302 GLN A CA 1
ATOM 2330 C C . GLN A 1 302 ? 18.797 9.045 -15.895 1.00 85.06 302 GLN A C 1
ATOM 2332 O O . GLN A 1 302 ? 18.661 9.270 -14.694 1.00 85.06 302 GLN A O 1
ATOM 2337 N N . PHE A 1 303 ? 18.552 7.832 -16.406 1.00 80.44 303 PHE A N 1
ATOM 2338 C CA . PHE A 1 303 ? 17.981 6.720 -15.638 1.00 80.44 303 PHE A CA 1
ATOM 2339 C C . PHE A 1 303 ? 19.019 5.695 -15.165 1.00 80.44 303 PHE A C 1
ATOM 2341 O O . PHE A 1 303 ? 18.764 4.932 -14.226 1.00 80.44 303 PHE A O 1
ATOM 2348 N N . HIS A 1 304 ? 20.171 5.646 -15.834 1.00 81.06 304 HIS A N 1
ATOM 2349 C CA . HIS A 1 304 ? 21.267 4.734 -15.534 1.00 81.06 304 HIS A CA 1
ATOM 2350 C C . HIS A 1 304 ? 22.580 5.311 -16.071 1.00 81.06 304 HIS A C 1
ATOM 2352 O O . HIS A 1 304 ? 22.916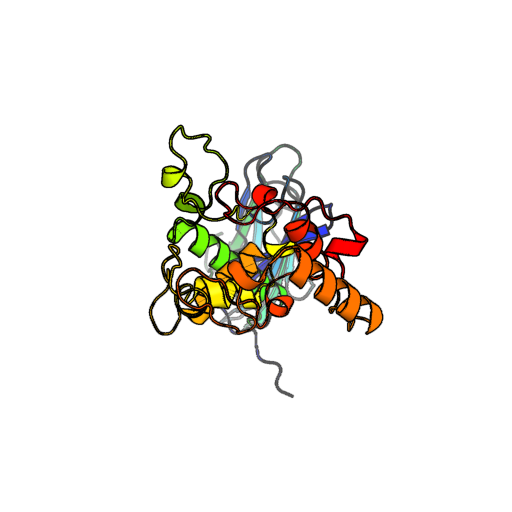 5.124 -17.240 1.00 81.06 304 HIS A O 1
ATOM 2358 N N . GLN A 1 305 ? 23.349 5.968 -15.200 1.00 76.44 305 GLN A N 1
ATOM 2359 C CA . GLN A 1 305 ? 24.607 6.629 -15.577 1.00 76.44 305 GLN A CA 1
ATOM 2360 C C . GLN A 1 305 ? 25.618 5.672 -16.234 1.00 76.44 305 GLN A C 1
ATOM 2362 O O . GLN A 1 305 ? 26.365 6.078 -17.115 1.00 76.44 305 GLN A O 1
ATOM 2367 N N . GLY A 1 306 ? 25.615 4.387 -15.855 1.00 75.25 306 GLY A N 1
ATOM 2368 C CA . GLY A 1 306 ? 26.460 3.345 -16.452 1.00 75.25 306 GLY A CA 1
ATOM 2369 C C . GLY A 1 306 ? 25.928 2.753 -17.766 1.00 75.25 306 GLY A C 1
ATOM 2370 O O . GLY A 1 306 ? 26.339 1.656 -18.159 1.00 75.25 306 GLY A O 1
ATOM 2371 N N . THR A 1 307 ? 24.947 3.385 -18.419 1.00 83.81 307 THR A N 1
ATOM 2372 C CA . THR A 1 307 ? 24.390 2.886 -19.683 1.00 83.81 307 THR A CA 1
ATOM 2373 C C . THR A 1 307 ? 25.429 2.916 -20.804 1.00 83.81 307 THR A C 1
ATOM 2375 O O . THR A 1 307 ? 26.262 3.810 -20.889 1.00 83.81 307 THR A O 1
ATOM 2378 N N . ARG A 1 308 ? 25.376 1.912 -21.687 1.00 85.69 308 ARG A N 1
ATOM 2379 C CA . ARG A 1 308 ? 26.208 1.861 -22.903 1.00 85.69 308 ARG A CA 1
ATOM 2380 C C . ARG A 1 308 ? 25.520 2.488 -24.113 1.00 85.69 308 ARG A C 1
ATOM 2382 O O . ARG A 1 308 ? 26.162 2.650 -25.143 1.00 85.69 308 ARG A O 1
ATOM 2389 N N . MET A 1 309 ? 24.220 2.762 -24.010 1.00 90.75 309 MET A N 1
ATOM 2390 C CA . MET A 1 309 ? 23.473 3.422 -25.073 1.00 90.75 309 MET A CA 1
ATOM 2391 C C . MET A 1 309 ? 23.802 4.919 -25.030 1.00 90.75 309 MET A C 1
ATOM 2393 O O . MET A 1 309 ? 23.559 5.533 -23.990 1.00 90.75 309 MET A O 1
ATOM 2397 N N . PRO A 1 310 ? 24.384 5.495 -26.095 1.00 89.94 310 PRO A N 1
ATOM 2398 C CA . PRO A 1 310 ? 24.677 6.921 -26.129 1.00 89.94 310 PRO A CA 1
ATOM 2399 C C . PRO A 1 310 ? 23.379 7.729 -26.251 1.00 89.94 310 PRO A C 1
ATOM 2401 O O . PRO A 1 310 ? 22.354 7.201 -26.682 1.00 89.94 310 PRO A O 1
ATOM 2404 N N . SER A 1 311 ? 23.433 9.017 -25.912 1.00 90.56 311 SER A N 1
ATOM 2405 C CA . SER A 1 311 ? 22.411 9.953 -26.383 1.00 90.56 311 SER A CA 1
ATOM 2406 C C . SER A 1 311 ? 22.693 10.277 -27.849 1.00 90.56 311 SER A C 1
ATOM 2408 O O . SER A 1 311 ? 23.832 10.574 -28.219 1.00 90.56 311 SER A O 1
ATOM 2410 N N . PHE A 1 312 ? 21.658 10.183 -28.678 1.00 89.12 312 PHE A N 1
ATOM 2411 C CA . PHE A 1 312 ? 21.734 10.461 -30.113 1.00 89.12 312 PHE A CA 1
ATOM 2412 C C . PHE A 1 312 ? 21.313 11.897 -30.458 1.00 89.12 312 PHE A C 1
ATOM 2414 O O . PHE A 1 312 ? 21.451 12.305 -31.606 1.00 89.12 312 PHE A O 1
ATOM 2421 N N . GLY A 1 313 ? 20.829 12.665 -29.471 1.00 90.75 313 GLY A N 1
ATOM 2422 C CA . GLY A 1 313 ? 20.326 14.023 -29.679 1.00 90.75 313 GLY A CA 1
ATOM 2423 C C . GLY A 1 313 ? 18.989 14.084 -30.418 1.00 90.75 313 GLY A C 1
ATOM 2424 O O . GLY A 1 313 ? 18.734 15.084 -31.080 1.00 90.75 313 GLY A O 1
ATOM 2425 N N . PHE A 1 314 ? 18.170 13.029 -30.325 1.00 93.69 314 PHE A N 1
ATOM 2426 C CA . PHE A 1 314 ? 16.851 12.992 -30.953 1.00 93.69 314 PHE A CA 1
ATOM 2427 C C . PHE A 1 314 ? 15.947 14.098 -30.420 1.00 93.69 314 PHE A C 1
ATOM 2429 O O . PHE A 1 314 ? 15.853 14.300 -29.204 1.00 93.69 314 PHE A O 1
ATOM 2436 N N . ASP A 1 315 ? 15.233 14.762 -31.323 1.00 92.88 315 ASP A N 1
ATOM 2437 C CA . ASP A 1 315 ? 14.081 15.561 -30.923 1.00 92.88 315 ASP A CA 1
ATOM 2438 C C . ASP A 1 315 ? 12.891 14.664 -30.521 1.00 92.88 315 ASP A C 1
ATOM 2440 O O . ASP A 1 315 ? 12.934 13.434 -30.593 1.00 92.88 315 ASP A O 1
ATOM 2444 N N . GLU A 1 316 ? 11.814 15.278 -30.035 1.00 90.31 316 GLU A N 1
ATOM 2445 C CA . GLU A 1 316 ? 10.608 14.556 -29.618 1.00 90.31 316 GLU A CA 1
ATOM 2446 C C . GLU A 1 316 ? 9.969 13.752 -30.763 1.00 90.31 316 GLU A C 1
ATOM 2448 O O . GLU A 1 316 ? 9.529 12.625 -30.555 1.00 90.31 316 GLU A O 1
ATOM 2453 N N . GLN A 1 317 ? 9.959 14.280 -31.990 1.00 89.88 317 GLN A N 1
ATOM 2454 C CA . GLN A 1 317 ? 9.339 13.609 -33.136 1.00 89.88 317 GLN A CA 1
ATOM 2455 C C . GLN A 1 317 ? 10.185 12.464 -33.689 1.00 89.88 317 GLN A C 1
ATOM 2457 O O . GLN A 1 317 ? 9.649 11.575 -34.352 1.00 89.88 317 GLN A O 1
ATOM 2462 N N . GLU A 1 318 ? 11.501 12.527 -33.528 1.00 92.19 318 GLU A N 1
ATOM 2463 C CA . GLU A 1 318 ? 12.430 11.448 -33.853 1.00 92.19 318 GLU A CA 1
ATOM 2464 C C . GLU A 1 318 ? 12.360 10.332 -32.811 1.00 92.19 318 GLU A C 1
ATOM 2466 O O . GLU A 1 318 ? 12.304 9.161 -33.176 1.00 92.19 318 GLU A O 1
ATOM 2471 N N . ALA A 1 319 ? 12.308 10.679 -31.523 1.00 91.31 319 ALA A N 1
ATOM 2472 C CA . ALA A 1 319 ? 12.186 9.702 -30.443 1.00 91.31 319 ALA A CA 1
ATOM 2473 C C . ALA A 1 319 ? 10.802 9.024 -30.401 1.00 91.31 319 ALA A C 1
ATOM 2475 O O . ALA A 1 319 ? 10.698 7.869 -29.993 1.00 91.31 319 ALA A O 1
ATOM 2476 N N . LEU A 1 320 ? 9.748 9.717 -30.844 1.00 88.50 320 LEU A N 1
ATOM 2477 C CA . LEU A 1 320 ? 8.394 9.166 -30.970 1.00 88.50 320 LEU A CA 1
ATOM 2478 C C . LEU A 1 320 ? 8.222 8.234 -32.185 1.00 88.50 320 LEU A C 1
ATOM 2480 O O . LEU A 1 320 ? 7.247 7.478 -32.229 1.00 88.50 320 LEU A O 1
ATOM 2484 N N . SER A 1 321 ? 9.102 8.320 -33.192 1.00 86.62 321 SER A N 1
ATOM 2485 C CA . SER A 1 321 ? 8.954 7.589 -34.462 1.00 86.62 321 SER A CA 1
ATOM 2486 C C . SER A 1 321 ? 9.542 6.189 -34.468 1.00 86.62 321 SER A C 1
ATOM 2488 O O . SER A 1 321 ? 8.851 5.284 -34.985 1.00 86.62 321 SER A O 1
#

Sequence (321 aa):
MQVQAADEKGLILRLETLAGKSDTRESRTVTLHVPKGQSPSPFLRGSDFTARWEGKLLLEKRSRLVFHLEGTGEAKLRINDDLIVSAIGTPSESKRLSSGEHDIVVEYQPPVGNDATLRLLWEGRDFSKEPIDPEVFRHDAADAALEKSMSLRRGRSFVAQKRCVSCHDSATKEMMPELLLKGPSLDGIGGRLRPEWLARWILAPRSIRPQSHMPAVFQGEDAEEKAAHVAAYLAAGSDPGSADPLPEKERVEKGGTIFRQQNCISCHTLEEIGEGKRIGLGGVGMKFQPDALVEFLQDPAQFHQGTRMPSFGFDEQEALS

pLDDT: mean 90.41, std 11.57, range [29.14, 98.81]